Protein AF-A0A526YHX8-F1 (afdb_monomer_lite)

Sequence (240 aa):
RIVTQAPEVAGAALQANQIEAHADFVPFAELFPWRGFAR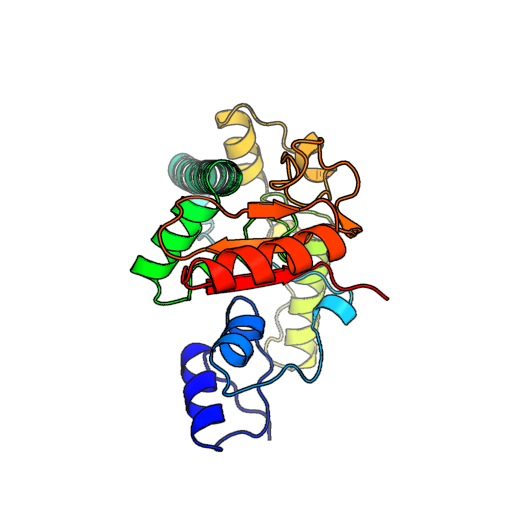KIYDGSQAKTPTFHGALVEANYAEKYPEIVVAYLRALIEADQLIAKEPEKYSELIAKVTGVEAEVEYLFHGPLGLQTRDLTWKPEYRQAVDTAIDTLRLLKKTDQSLDVNSFVDDRFIKAAFKASGLDYDAALKNYAQLPLNAKDAATGEVISDPKRVAEIWVQGEPLVRHYASPENAFKALKAIEGEGKPVRVFYAQDRE

Radius of gyration: 20.77 Å; chains: 1; bounding box: 53×49×54 Å

Secondary structure (DSSP, 8-state):
------HHHHHHHHHTTS-S-----TTHHHHHHHTTS---SS-GGGG-----------HHHHHH-HHHHHHHHHHHHHHHHHHHHSHHHHHHHHHHHH---HHHHHHHHSTT-SS----S--HHHHHHHHHHHHHHHHTTS------HHHH---HHHHHHHHHTT--HHHHHH--PPPP---B-TTT--B---GGG-EEEEETT-SSPEEESSHHHHHHHHHHHHHTT--EEEEEE----

Foldseek 3Di:
DDDDDDLVVVLVCLQVVVDPDDDDDPLSQVQSVVVVRDHDPDDVVVVVADDDDDDDDDPVCCVVCVVVLLVVLLVLVVLLVVCLVQVQVVLVVCCVVPVRHSVSSCLQRNAVHPDDSAPADAPSNLVNVQVVQVVCVVVVVDPDDDDSVVRDDCPSNCSSCVVVVHDRVVSNPDPDGSHDADAQQQPRHTQDDLQAKKWWAWPPDSDIHIHNHVVSVVVVVVVCVVVVTDTPDIDGHDDD

pLDDT: mean 93.16, std 5.5, range [58.09, 98.69]

Structure (mmCIF, N/CA/C/O backbone):
data_AF-A0A526YHX8-F1
#
_entry.id   AF-A0A526YHX8-F1
#
loop_
_atom_site.group_PDB
_atom_site.id
_atom_site.type_symbol
_atom_site.label_atom_id
_atom_site.label_alt_id
_atom_site.label_comp_id
_atom_site.label_asym_id
_atom_site.label_entity_id
_atom_site.label_seq_id
_atom_site.pdbx_PDB_ins_code
_atom_site.Cartn_x
_atom_site.Cartn_y
_atom_site.Cartn_z
_atom_site.occupancy
_atom_site.B_iso_or_equiv
_atom_site.auth_seq_id
_atom_site.auth_comp_id
_atom_site.auth_asym_id
_atom_site.auth_atom_id
_atom_site.pdbx_PDB_model_num
ATOM 1 N N . ARG A 1 1 ? 5.630 -30.227 3.114 1.00 81.00 1 ARG A N 1
ATOM 2 C CA . ARG A 1 1 ? 5.903 -30.125 1.655 1.00 81.00 1 ARG A CA 1
ATOM 3 C C . ARG A 1 1 ? 5.546 -28.710 1.233 1.00 81.00 1 ARG A C 1
ATOM 5 O O . ARG A 1 1 ? 4.489 -28.266 1.639 1.00 81.00 1 ARG A O 1
ATOM 12 N N . ILE A 1 2 ? 6.385 -28.014 0.465 1.00 82.25 2 ILE A N 1
ATOM 13 C CA . ILE A 1 2 ? 6.029 -26.694 -0.085 1.00 82.25 2 ILE A CA 1
ATOM 14 C C . ILE A 1 2 ? 5.349 -26.915 -1.437 1.00 82.25 2 ILE A C 1
ATOM 16 O O . ILE A 1 2 ? 5.845 -27.697 -2.253 1.00 82.25 2 ILE A O 1
ATOM 20 N N . VAL A 1 3 ? 4.208 -26.268 -1.651 1.00 83.25 3 VAL A N 1
ATOM 21 C CA . VAL A 1 3 ? 3.478 -26.272 -2.922 1.00 83.25 3 VAL A CA 1
ATOM 22 C C . VAL A 1 3 ? 3.287 -24.821 -3.336 1.00 83.25 3 VAL A C 1
ATOM 24 O O . VAL A 1 3 ? 2.837 -24.013 -2.533 1.00 83.25 3 VAL A O 1
ATOM 27 N N . THR A 1 4 ? 3.655 -24.488 -4.569 1.00 82.06 4 THR A N 1
ATOM 28 C CA . THR A 1 4 ? 3.445 -23.150 -5.131 1.00 82.06 4 THR A CA 1
ATOM 29 C C . THR A 1 4 ? 2.063 -23.096 -5.765 1.00 82.06 4 THR A C 1
ATOM 31 O O . THR A 1 4 ? 1.746 -23.945 -6.599 1.00 82.06 4 THR A O 1
ATOM 34 N N . GLN A 1 5 ? 1.248 -22.124 -5.367 1.00 80.25 5 GLN A N 1
ATOM 35 C CA . GLN A 1 5 ? -0.088 -21.884 -5.911 1.00 80.25 5 GLN A CA 1
ATOM 36 C C . GLN A 1 5 ? -0.304 -20.378 -6.059 1.00 80.25 5 GLN A C 1
ATOM 38 O O . GLN A 1 5 ? 0.362 -19.595 -5.385 1.00 80.25 5 GLN A O 1
ATOM 43 N N . ALA A 1 6 ? -1.208 -19.983 -6.955 1.00 81.06 6 ALA A N 1
ATOM 44 C CA . ALA A 1 6 ? -1.656 -18.599 -7.018 1.00 81.06 6 ALA A CA 1
ATOM 45 C C . ALA A 1 6 ? -2.486 -18.263 -5.757 1.00 81.06 6 ALA A C 1
ATOM 47 O O . ALA A 1 6 ? -3.193 -19.155 -5.265 1.00 81.06 6 ALA A O 1
ATOM 48 N N . PRO A 1 7 ? -2.427 -17.024 -5.237 1.00 77.06 7 PRO A N 1
ATOM 49 C CA . PRO A 1 7 ? -3.131 -16.643 -4.010 1.00 77.06 7 PRO A CA 1
ATOM 50 C C . PRO A 1 7 ? -4.638 -16.942 -4.025 1.00 77.06 7 PRO A C 1
ATOM 52 O O . PRO A 1 7 ? -5.194 -17.428 -3.038 1.00 77.06 7 PRO A O 1
ATOM 55 N N . GLU A 1 8 ? -5.299 -16.764 -5.172 1.00 76.56 8 GLU A N 1
ATOM 56 C CA . GLU A 1 8 ? -6.739 -17.004 -5.331 1.00 76.56 8 GLU A CA 1
ATOM 57 C C . GLU A 1 8 ? -7.109 -18.482 -5.126 1.00 76.56 8 GLU A C 1
ATOM 59 O O . GLU A 1 8 ? -8.222 -18.800 -4.706 1.00 76.56 8 GLU A O 1
ATOM 64 N N . VAL A 1 9 ? -6.171 -19.397 -5.389 1.00 86.38 9 VAL A N 1
ATOM 65 C CA . VAL A 1 9 ? -6.343 -20.841 -5.171 1.00 86.38 9 VAL A CA 1
ATOM 66 C C . VAL A 1 9 ? -6.053 -21.208 -3.715 1.00 86.38 9 VAL A C 1
ATOM 68 O O . VAL A 1 9 ? -6.727 -22.067 -3.139 1.00 86.38 9 VAL A O 1
ATOM 71 N N . ALA A 1 10 ? -5.082 -20.535 -3.093 1.00 86.19 10 ALA A N 1
ATOM 72 C CA . ALA A 1 10 ? -4.653 -20.827 -1.731 1.00 86.19 10 ALA A CA 1
ATOM 73 C C . ALA A 1 10 ? -5.759 -20.593 -0.691 1.00 86.19 10 ALA A C 1
ATOM 75 O O . ALA A 1 10 ? -5.878 -21.372 0.256 1.00 86.19 10 ALA A O 1
ATOM 76 N N . GLY A 1 11 ? -6.613 -19.581 -0.890 1.00 89.44 11 GLY A N 1
ATOM 77 C CA . GLY A 1 11 ? -7.769 -19.335 -0.021 1.00 89.44 11 GLY A CA 1
ATOM 78 C C . GLY A 1 11 ? -8.727 -20.531 0.042 1.00 89.44 11 GLY A C 1
ATOM 79 O O . GLY A 1 11 ? -9.064 -21.005 1.128 1.00 89.44 11 GLY A O 1
ATOM 80 N N . ALA A 1 12 ? -9.100 -21.085 -1.116 1.00 90.88 12 ALA A N 1
ATOM 81 C CA . ALA A 1 12 ? -9.954 -22.271 -1.186 1.00 90.88 12 ALA A CA 1
ATOM 82 C C . ALA A 1 12 ? -9.269 -23.514 -0.587 1.00 90.88 12 ALA A C 1
ATOM 84 O O . ALA A 1 12 ? -9.912 -24.301 0.110 1.00 90.88 12 ALA A O 1
ATOM 85 N N . ALA A 1 13 ? -7.960 -23.673 -0.808 1.00 92.44 13 ALA A N 1
ATOM 86 C CA . ALA A 1 13 ? -7.182 -24.771 -0.236 1.00 92.44 13 ALA A CA 1
ATOM 87 C C . ALA A 1 13 ? -7.123 -24.711 1.302 1.00 92.44 13 ALA A C 1
ATOM 89 O O . ALA A 1 13 ? -7.231 -25.755 1.949 1.00 92.44 13 ALA A O 1
ATOM 90 N N . LEU A 1 14 ? -7.001 -23.513 1.893 1.00 92.19 14 LEU A N 1
ATOM 91 C CA . LEU A 1 14 ? -7.084 -23.313 3.346 1.00 92.19 14 LEU A CA 1
ATOM 92 C C . LEU A 1 14 ? -8.465 -23.706 3.879 1.00 92.19 14 LEU A C 1
ATOM 94 O O . LEU A 1 14 ? -8.554 -24.503 4.808 1.00 92.19 14 LEU A O 1
ATOM 98 N N . GLN A 1 15 ? -9.546 -23.212 3.266 1.00 92.31 15 GLN A N 1
ATOM 99 C CA . GLN A 1 15 ? -10.917 -23.535 3.694 1.00 92.31 15 GLN A CA 1
ATOM 100 C C . GLN A 1 15 ? -11.232 -25.035 3.597 1.00 92.31 15 GLN A C 1
ATOM 102 O O . GLN A 1 15 ? -11.944 -25.582 4.438 1.00 92.31 15 GLN A O 1
ATOM 107 N N . ALA A 1 16 ? -10.686 -25.708 2.584 1.00 94.25 16 ALA A N 1
ATOM 108 C CA . ALA A 1 16 ? -10.838 -27.143 2.379 1.00 94.25 16 ALA A CA 1
ATOM 109 C C . ALA A 1 16 ? -9.870 -27.999 3.223 1.00 94.25 16 ALA A C 1
ATOM 111 O O . ALA A 1 16 ? -9.867 -29.221 3.073 1.00 94.25 16 ALA A O 1
ATOM 112 N N . ASN A 1 17 ? -9.050 -27.390 4.092 1.00 92.50 17 ASN A N 1
ATOM 113 C CA . ASN A 1 17 ? -8.012 -28.055 4.891 1.00 92.50 17 ASN A CA 1
ATOM 114 C C . ASN A 1 17 ? -7.017 -28.881 4.049 1.00 92.50 17 ASN A C 1
ATOM 116 O O . ASN A 1 17 ? -6.542 -29.932 4.476 1.00 92.50 17 ASN A O 1
ATOM 120 N N . GLN A 1 18 ? -6.714 -28.427 2.831 1.00 93.19 18 GLN A N 1
ATOM 121 C CA . GLN A 1 18 ? -5.736 -29.068 1.943 1.00 93.19 18 GLN A CA 1
ATOM 122 C C . GLN A 1 18 ? -4.299 -28.607 2.212 1.00 93.19 18 GLN A C 1
ATOM 124 O O . GLN A 1 18 ? -3.354 -29.275 1.789 1.00 93.19 18 GLN A O 1
ATOM 129 N N . ILE A 1 19 ? -4.141 -27.465 2.883 1.00 92.81 19 ILE A N 1
ATOM 130 C CA . ILE A 1 19 ? -2.867 -26.917 3.353 1.00 92.81 19 ILE A CA 1
ATOM 131 C C . ILE A 1 19 ? -3.041 -26.389 4.778 1.00 92.81 19 ILE A C 1
ATOM 133 O O . ILE A 1 19 ? -4.112 -25.900 5.132 1.00 92.81 19 ILE A O 1
ATOM 137 N N . GLU A 1 20 ? -1.990 -26.462 5.593 1.00 92.06 20 GLU A N 1
ATOM 138 C CA . GLU A 1 20 ? -2.027 -26.003 6.988 1.00 92.06 20 GLU A CA 1
ATOM 139 C C . GLU A 1 20 ? -1.720 -24.505 7.143 1.00 92.06 20 GLU A C 1
ATOM 141 O O . GLU A 1 20 ? -2.092 -23.893 8.142 1.00 92.06 20 GLU A O 1
ATOM 146 N N . ALA A 1 21 ? -1.008 -23.916 6.179 1.00 92.50 21 ALA A N 1
ATOM 147 C CA . ALA A 1 21 ? -0.637 -22.506 6.164 1.00 92.50 21 ALA A CA 1
ATOM 148 C C . ALA A 1 21 ? -0.363 -22.024 4.733 1.00 92.50 21 ALA A C 1
ATOM 150 O O . ALA A 1 21 ? 0.036 -22.808 3.868 1.00 92.50 21 ALA A O 1
ATOM 151 N N . HIS A 1 22 ? -0.516 -20.720 4.510 1.00 91.56 22 HIS A N 1
ATOM 152 C CA . HIS A 1 22 ? -0.145 -20.042 3.271 1.00 91.56 22 HIS A CA 1
ATOM 153 C C . HIS A 1 22 ? 0.731 -18.826 3.591 1.00 91.56 22 HIS A C 1
ATOM 155 O O . HIS A 1 22 ? 0.453 -18.103 4.546 1.00 91.56 22 HIS A O 1
ATOM 161 N N . ALA A 1 23 ? 1.795 -18.622 2.812 1.00 90.56 23 ALA A N 1
ATOM 162 C CA . ALA A 1 23 ? 2.589 -17.399 2.850 1.00 90.56 23 ALA A CA 1
ATOM 163 C C . ALA A 1 23 ? 2.085 -16.492 1.726 1.00 90.56 23 ALA A C 1
ATOM 165 O O . ALA A 1 23 ? 2.306 -16.797 0.556 1.00 90.56 23 ALA A O 1
ATOM 166 N N . ASP A 1 24 ? 1.385 -15.425 2.096 1.00 86.81 24 ASP A N 1
ATOM 167 C CA . ASP A 1 24 ? 0.672 -14.554 1.164 1.00 86.81 24 ASP A CA 1
ATOM 168 C C . ASP A 1 24 ? 1.100 -13.090 1.303 1.00 86.81 24 ASP A C 1
ATOM 170 O O . ASP A 1 24 ? 1.829 -12.721 2.228 1.00 86.81 24 ASP A O 1
ATOM 174 N N . PHE A 1 25 ? 0.627 -12.256 0.385 1.00 87.06 25 PHE A N 1
ATOM 175 C CA . PHE A 1 25 ? 0.852 -10.816 0.352 1.00 87.06 25 PHE A CA 1
ATOM 176 C C . PHE A 1 25 ? -0.483 -10.057 0.244 1.00 87.06 25 PHE A C 1
ATOM 178 O O . PHE A 1 25 ? -1.559 -10.612 0.474 1.00 87.06 25 PHE A O 1
ATOM 185 N N . VAL A 1 26 ? -0.421 -8.747 -0.013 1.00 88.19 26 VAL A N 1
ATOM 186 C CA . VAL A 1 26 ? -1.611 -7.904 -0.211 1.00 88.19 26 VAL A CA 1
ATOM 187 C C . VAL A 1 26 ? -2.513 -8.462 -1.335 1.00 88.19 26 VAL A C 1
ATOM 189 O O . VAL A 1 26 ? -1.995 -8.931 -2.346 1.00 88.19 26 VAL A O 1
ATOM 192 N N . PRO A 1 27 ? -3.850 -8.407 -1.213 1.00 90.62 27 PRO A N 1
ATOM 193 C CA . PRO A 1 27 ? -4.627 -8.056 -0.021 1.00 90.62 27 PRO A CA 1
ATOM 194 C C . PRO A 1 27 ? -4.904 -9.259 0.896 1.00 90.62 27 PRO A C 1
ATOM 196 O O . PRO A 1 27 ? -5.449 -9.102 1.988 1.00 90.62 27 PRO A O 1
ATOM 199 N N . PHE A 1 28 ? -4.535 -10.468 0.471 1.00 91.31 28 PHE A N 1
ATOM 200 C CA . PHE A 1 28 ? -4.954 -11.737 1.065 1.00 91.31 28 PHE A CA 1
ATOM 201 C C . PHE A 1 28 ? -4.572 -11.908 2.540 1.00 91.31 28 PHE A C 1
ATOM 203 O O . PHE A 1 28 ? -5.342 -12.491 3.309 1.00 91.31 28 PHE A O 1
ATOM 210 N N . ALA A 1 29 ? -3.428 -11.346 2.947 1.00 89.38 29 ALA A N 1
ATOM 211 C CA . ALA A 1 29 ? -2.957 -11.376 4.333 1.00 89.38 29 ALA A CA 1
ATOM 212 C C . ALA A 1 29 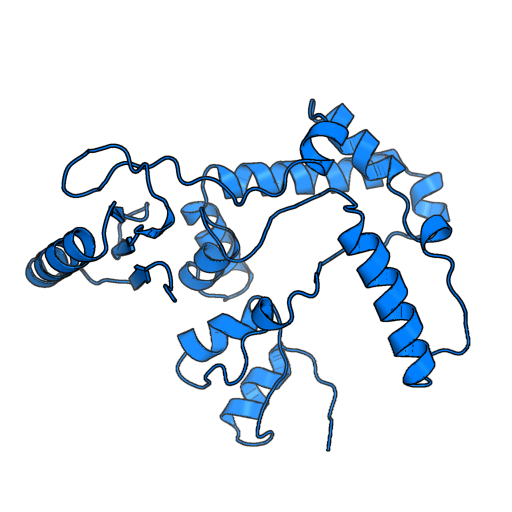? -3.962 -10.778 5.340 1.00 89.38 29 ALA A C 1
ATOM 214 O O . ALA A 1 29 ? -4.074 -11.301 6.448 1.00 89.38 29 ALA A O 1
ATOM 215 N N . GLU A 1 30 ? -4.719 -9.746 4.947 1.00 91.56 30 GLU A N 1
ATOM 216 C CA . GLU A 1 30 ? -5.800 -9.166 5.764 1.00 91.56 30 GLU A CA 1
ATOM 217 C C . GLU A 1 30 ? -7.186 -9.645 5.318 1.00 91.56 30 GLU A C 1
ATOM 219 O O . GLU A 1 30 ? -8.089 -9.786 6.140 1.00 91.56 30 GLU A O 1
ATOM 224 N N . LEU A 1 31 ? -7.350 -9.988 4.036 1.00 94.00 31 LEU A N 1
ATOM 225 C CA . LEU A 1 31 ? -8.612 -10.475 3.480 1.00 94.00 31 LEU A CA 1
ATOM 226 C C . LEU A 1 31 ? -9.076 -11.796 4.105 1.00 94.00 31 LEU A C 1
ATOM 228 O O . LEU A 1 31 ? -10.263 -11.984 4.362 1.00 94.00 31 LEU A O 1
ATOM 232 N N . PHE A 1 32 ? -8.170 -12.754 4.321 1.00 93.81 32 PHE A N 1
ATOM 233 C CA . PHE A 1 32 ? -8.568 -14.058 4.857 1.00 93.81 32 PHE A CA 1
ATOM 234 C C . PHE A 1 32 ? -8.971 -13.991 6.342 1.00 93.81 32 PHE A C 1
ATOM 236 O O . PHE A 1 32 ? -9.998 -14.587 6.688 1.00 93.81 32 PHE A O 1
ATOM 243 N N . PRO A 1 33 ? -8.247 -13.257 7.217 1.00 92.62 33 PRO A N 1
ATOM 244 C CA . PRO A 1 33 ? -8.741 -12.916 8.551 1.00 92.62 33 PRO A CA 1
ATOM 245 C C . PRO A 1 33 ? -10.057 -12.143 8.533 1.00 92.62 33 PRO A C 1
ATOM 247 O O . PRO A 1 33 ? -10.965 -12.500 9.280 1.00 92.62 33 PRO A O 1
ATOM 250 N N . TRP A 1 34 ? -10.194 -11.152 7.646 1.00 94.06 34 TRP A N 1
ATOM 251 C CA . TRP A 1 34 ? -11.435 -10.396 7.464 1.00 94.06 34 TRP A CA 1
ATOM 252 C C . TRP A 1 34 ? -12.632 -11.312 7.172 1.00 94.06 34 TRP A C 1
ATOM 254 O O . TRP A 1 34 ? -13.677 -11.210 7.810 1.00 94.06 34 TRP A O 1
ATOM 264 N N . ARG A 1 35 ? -12.458 -12.280 6.266 1.00 94.12 35 ARG A N 1
ATOM 265 C CA . ARG A 1 35 ? -13.482 -13.281 5.920 1.00 94.12 35 ARG A CA 1
ATOM 266 C C . ARG A 1 35 ? -13.651 -14.389 6.966 1.00 94.12 35 ARG A C 1
ATOM 268 O O . ARG A 1 35 ? -14.469 -15.287 6.776 1.00 94.12 35 ARG A O 1
ATOM 275 N N . GLY A 1 36 ? -12.885 -14.356 8.055 1.00 94.50 36 GLY A N 1
ATOM 276 C CA . GLY A 1 36 ? -13.081 -15.201 9.232 1.00 94.50 36 GLY A CA 1
ATOM 277 C C . GLY A 1 36 ? -12.664 -16.664 9.081 1.00 94.50 36 GLY A C 1
ATOM 278 O O . GLY A 1 36 ? -13.028 -17.477 9.929 1.00 94.50 36 GLY A O 1
ATOM 279 N N . PHE A 1 37 ? -11.918 -17.028 8.033 1.00 93.88 37 PHE A N 1
ATOM 280 C CA . PHE A 1 37 ? -11.505 -18.423 7.809 1.00 93.88 37 PHE A CA 1
ATOM 281 C C . PHE A 1 37 ? -10.006 -18.677 8.000 1.00 93.88 37 PHE A C 1
ATOM 283 O O . PHE A 1 37 ? -9.581 -19.831 8.006 1.00 93.88 37 PHE A O 1
ATOM 290 N N . ALA A 1 38 ? -9.201 -17.628 8.171 1.00 94.38 38 ALA A N 1
ATOM 291 C CA . ALA A 1 38 ? -7.781 -17.748 8.479 1.00 94.38 38 ALA A CA 1
ATOM 292 C C . ALA A 1 38 ? -7.369 -16.753 9.567 1.00 94.38 38 ALA A C 1
ATOM 294 O O . ALA A 1 38 ? -8.123 -15.864 9.950 1.00 94.38 38 ALA A O 1
ATOM 295 N N . ARG A 1 39 ? -6.142 -16.893 10.065 1.00 94.12 39 ARG A N 1
ATOM 296 C CA . ARG A 1 39 ? -5.513 -15.919 10.962 1.00 94.12 39 ARG A CA 1
ATOM 297 C C . ARG A 1 39 ? -4.045 -15.765 10.599 1.00 94.12 39 ARG A C 1
ATOM 299 O O . ARG A 1 39 ? -3.408 -16.742 10.202 1.00 94.12 39 ARG A O 1
ATOM 306 N N . LYS A 1 40 ? -3.489 -14.573 10.813 1.00 91.19 40 LYS A N 1
ATOM 307 C CA . LYS A 1 40 ? -2.043 -14.362 10.709 1.00 91.19 40 LYS A CA 1
ATOM 308 C C . LYS A 1 40 ? -1.330 -15.149 11.817 1.00 91.19 40 LYS A C 1
ATOM 310 O O . LYS A 1 40 ? -1.724 -15.107 12.983 1.00 91.19 40 LYS A O 1
ATOM 315 N N . ILE A 1 41 ? -0.295 -15.898 11.440 1.00 93.00 41 ILE A N 1
ATOM 316 C CA . ILE A 1 41 ? 0.640 -16.553 12.379 1.00 93.00 41 ILE A CA 1
ATOM 317 C C . ILE A 1 41 ? 1.999 -15.851 12.419 1.00 93.00 41 ILE A C 1
ATOM 319 O O . ILE A 1 41 ? 2.761 -16.036 13.362 1.00 93.00 41 ILE A O 1
ATOM 323 N N . TYR A 1 42 ? 2.284 -15.054 11.394 1.00 91.25 42 TYR A N 1
ATOM 324 C CA . TYR A 1 42 ? 3.460 -14.217 11.265 1.00 91.25 42 TYR A CA 1
ATOM 325 C C . TYR A 1 42 ? 3.073 -13.009 10.417 1.00 91.25 42 TYR A C 1
ATOM 327 O O . TYR A 1 42 ? 2.471 -13.182 9.356 1.00 91.25 42 TYR A O 1
ATOM 335 N N . ASP A 1 43 ? 3.375 -11.805 10.896 1.00 88.38 43 ASP A N 1
ATOM 336 C CA . ASP A 1 43 ? 3.162 -10.587 10.121 1.00 88.38 43 ASP A CA 1
ATOM 337 C C . ASP A 1 43 ? 4.434 -10.266 9.332 1.00 88.38 43 ASP A C 1
ATOM 339 O O . ASP A 1 43 ? 5.500 -10.060 9.915 1.00 88.38 43 ASP A O 1
ATOM 343 N N . GLY A 1 44 ? 4.323 -10.231 8.003 1.00 86.31 44 GLY A N 1
ATOM 344 C CA . GLY A 1 44 ? 5.460 -9.995 7.114 1.00 86.31 44 GLY A CA 1
ATOM 345 C C . GLY A 1 44 ? 6.153 -8.649 7.341 1.00 86.31 44 GLY A C 1
ATOM 346 O O . GLY A 1 44 ? 7.354 -8.543 7.093 1.00 86.31 44 GLY A O 1
ATOM 347 N N . SER A 1 45 ? 5.453 -7.645 7.880 1.00 83.06 45 SER A N 1
ATOM 348 C CA . SER A 1 45 ? 6.057 -6.350 8.226 1.00 83.06 45 SER A CA 1
ATOM 349 C C . SER A 1 45 ? 7.170 -6.481 9.275 1.00 83.06 45 SER A C 1
ATOM 351 O O . SER A 1 45 ? 8.150 -5.731 9.244 1.00 83.06 45 SER A O 1
ATOM 353 N N . GLN A 1 46 ? 7.098 -7.499 10.141 1.00 88.00 46 GLN A N 1
ATOM 354 C CA . GLN A 1 46 ? 8.115 -7.785 11.159 1.00 88.00 46 GLN A CA 1
ATOM 355 C C . GLN A 1 46 ? 9.450 -8.237 10.551 1.00 88.00 46 GLN A C 1
ATOM 357 O O . GLN A 1 46 ? 10.489 -8.126 11.203 1.00 88.00 46 GLN A O 1
ATOM 362 N N . ALA A 1 47 ? 9.454 -8.716 9.301 1.00 87.38 47 ALA A N 1
ATOM 363 C CA . ALA A 1 47 ? 10.670 -9.129 8.603 1.00 87.38 47 ALA A CA 1
ATOM 364 C C . ALA A 1 47 ? 11.554 -7.942 8.191 1.00 87.38 47 ALA A C 1
ATOM 366 O O . ALA A 1 47 ? 12.702 -8.152 7.795 1.00 87.38 47 ALA A O 1
ATOM 367 N N . LYS A 1 48 ? 11.027 -6.706 8.243 1.00 85.38 48 LYS A N 1
ATOM 368 C CA . LYS A 1 48 ? 11.729 -5.462 7.868 1.00 85.38 48 LYS A CA 1
ATOM 369 C C . LYS A 1 48 ? 12.404 -5.536 6.494 1.00 85.38 48 LYS A C 1
ATOM 371 O O . LYS A 1 48 ? 13.420 -4.890 6.254 1.00 85.38 48 LYS A O 1
ATOM 376 N N . THR A 1 49 ? 11.842 -6.349 5.604 1.00 84.81 49 THR A N 1
ATOM 377 C CA . THR A 1 49 ? 12.335 -6.539 4.244 1.00 84.81 49 THR A CA 1
ATOM 378 C C . THR A 1 49 ? 11.369 -5.842 3.293 1.00 84.81 49 THR A C 1
ATOM 380 O O . THR A 1 49 ? 10.169 -6.121 3.351 1.00 84.81 49 THR A O 1
ATOM 383 N N . PRO A 1 50 ? 11.850 -4.930 2.434 1.00 84.69 50 PRO A N 1
ATOM 384 C CA . PRO A 1 50 ? 10.996 -4.276 1.456 1.00 84.69 50 PRO A CA 1
ATOM 385 C C . PRO A 1 50 ? 10.409 -5.305 0.486 1.00 84.69 50 PRO A C 1
ATOM 387 O O . PRO A 1 50 ? 11.106 -6.185 -0.019 1.00 84.69 50 PRO A O 1
ATOM 390 N N . THR A 1 51 ? 9.124 -5.155 0.190 1.00 84.31 51 THR A N 1
ATOM 391 C CA . THR A 1 51 ? 8.455 -5.844 -0.916 1.00 84.31 51 THR A CA 1
ATOM 392 C C . THR A 1 51 ? 7.774 -4.792 -1.776 1.00 84.31 51 THR A C 1
ATOM 394 O O . THR A 1 51 ? 7.365 -3.746 -1.272 1.00 84.31 51 THR A O 1
ATOM 397 N N . PHE A 1 52 ? 7.701 -5.027 -3.082 1.00 89.56 52 PHE A N 1
ATOM 398 C CA . PHE A 1 52 ? 7.067 -4.093 -4.004 1.00 89.56 52 PHE A CA 1
ATOM 399 C C . PHE A 1 52 ? 6.453 -4.839 -5.188 1.00 89.56 52 PHE A C 1
ATOM 401 O O . PHE A 1 52 ? 6.853 -5.957 -5.514 1.00 89.56 52 PHE A O 1
ATOM 408 N N . HIS A 1 53 ? 5.495 -4.187 -5.844 1.00 89.06 53 HIS A N 1
ATOM 409 C CA . HIS A 1 53 ? 4.955 -4.614 -7.129 1.00 89.06 53 HIS A CA 1
ATOM 410 C C . HIS A 1 53 ? 5.485 -3.667 -8.204 1.00 89.06 53 HIS A C 1
ATOM 412 O O . HIS A 1 53 ? 5.356 -2.451 -8.081 1.00 89.06 53 HIS A O 1
ATOM 418 N N . GLY A 1 54 ? 6.121 -4.224 -9.234 1.00 87.94 54 GLY A N 1
ATOM 419 C CA . GLY A 1 54 ? 6.693 -3.467 -10.346 1.00 87.94 54 GLY A CA 1
ATOM 420 C C . GLY A 1 54 ? 6.006 -3.780 -11.671 1.00 87.94 54 GLY A C 1
ATOM 421 O O . GLY A 1 54 ? 5.303 -4.780 -11.804 1.00 87.94 54 GLY A O 1
ATOM 422 N N . ALA A 1 55 ? 6.250 -2.935 -12.671 1.00 90.94 55 ALA A N 1
ATOM 423 C CA . ALA A 1 55 ? 5.879 -3.203 -14.054 1.00 90.94 55 ALA A CA 1
ATOM 424 C C . ALA A 1 55 ? 7.112 -3.645 -14.848 1.00 90.94 55 ALA A C 1
ATOM 426 O O . ALA A 1 55 ? 8.201 -3.102 -14.665 1.00 90.94 55 ALA A O 1
ATOM 427 N N . LEU A 1 56 ? 6.923 -4.604 -15.753 1.00 94.56 56 LEU A N 1
ATOM 428 C CA . LEU A 1 56 ? 7.922 -4.989 -16.743 1.00 94.56 56 LEU A CA 1
ATOM 429 C C . LEU A 1 56 ? 7.418 -4.599 -18.127 1.00 94.56 56 LEU A C 1
ATOM 431 O O . LEU A 1 56 ? 6.245 -4.785 -18.450 1.00 94.56 56 LEU A O 1
ATOM 435 N N . VAL A 1 57 ? 8.320 -4.074 -18.946 1.00 95.81 57 VAL A N 1
ATOM 436 C CA . VAL A 1 57 ? 8.071 -3.752 -20.349 1.00 95.81 57 VAL A CA 1
ATOM 437 C C . VAL A 1 57 ? 9.214 -4.314 -21.181 1.00 95.81 57 VAL A C 1
ATOM 439 O O . VAL A 1 57 ? 10.358 -4.362 -20.734 1.00 95.81 57 VAL A O 1
ATOM 442 N N . GLU A 1 58 ? 8.901 -4.782 -22.384 1.00 96.75 58 GLU A N 1
ATOM 443 C CA . GLU A 1 58 ? 9.921 -5.256 -23.313 1.00 96.75 58 GLU A CA 1
ATOM 444 C C . GLU A 1 58 ? 10.795 -4.076 -23.771 1.00 96.75 58 GLU A C 1
ATOM 446 O O . GLU A 1 58 ? 10.286 -3.000 -24.094 1.00 96.75 58 GLU A O 1
ATOM 451 N N . ALA A 1 59 ? 12.116 -4.266 -23.764 1.00 95.12 59 ALA A N 1
ATOM 452 C CA . ALA A 1 59 ? 13.072 -3.181 -23.963 1.00 95.12 59 ALA A CA 1
ATOM 453 C C . ALA A 1 59 ? 12.945 -2.529 -25.349 1.00 95.12 59 ALA A C 1
ATOM 455 O O . ALA A 1 59 ? 12.902 -1.303 -25.445 1.00 95.12 59 ALA A O 1
ATOM 456 N N . ASN A 1 60 ? 12.820 -3.317 -26.424 1.00 97.75 60 ASN A N 1
ATOM 457 C CA . ASN A 1 60 ? 12.687 -2.763 -27.775 1.00 97.75 60 ASN A CA 1
ATOM 458 C C . ASN A 1 60 ? 11.381 -1.973 -27.941 1.00 97.75 60 ASN A C 1
ATOM 460 O O . ASN A 1 60 ? 11.358 -0.961 -28.640 1.00 97.75 60 ASN A O 1
ATOM 464 N N . TYR A 1 61 ? 10.298 -2.400 -27.291 1.00 98.19 61 TYR A N 1
ATOM 465 C CA . TYR A 1 61 ? 9.032 -1.681 -27.253 1.00 98.19 61 TYR A CA 1
ATOM 466 C C . TYR A 1 61 ? 9.168 -0.356 -26.505 1.00 98.19 61 TYR A C 1
ATOM 468 O O . TYR A 1 61 ? 8.713 0.667 -27.010 1.00 98.19 61 TYR A O 1
ATOM 476 N N . ALA A 1 62 ? 9.808 -0.361 -25.334 1.00 97.69 62 ALA A N 1
ATOM 477 C CA . ALA A 1 62 ? 10.003 0.843 -24.533 1.00 97.69 62 ALA A CA 1
ATOM 478 C C . ALA A 1 62 ? 10.880 1.886 -25.244 1.00 97.69 62 ALA A C 1
ATOM 480 O O . ALA A 1 62 ? 10.587 3.077 -25.178 1.00 97.69 62 ALA A O 1
ATOM 481 N N . GLU A 1 63 ? 11.906 1.445 -25.976 1.00 97.31 63 GLU A N 1
ATOM 482 C CA . GLU A 1 63 ? 12.745 2.318 -26.806 1.00 97.31 63 GLU A CA 1
ATOM 483 C C . GLU A 1 63 ? 12.012 2.831 -28.052 1.00 97.31 63 GLU A C 1
ATOM 485 O O . GLU A 1 63 ? 12.186 3.981 -28.456 1.00 97.31 63 GLU A O 1
ATOM 490 N N . LYS A 1 64 ? 11.176 1.994 -28.678 1.00 98.50 64 LYS A N 1
ATOM 491 C CA . LYS A 1 64 ? 10.435 2.370 -29.888 1.00 98.50 64 LYS A CA 1
ATOM 492 C C . LYS A 1 64 ? 9.238 3.278 -29.600 1.00 98.50 64 LYS A C 1
ATOM 494 O O . LYS A 1 64 ? 8.933 4.129 -30.432 1.00 98.50 64 LYS A O 1
ATOM 499 N N . TYR A 1 65 ? 8.570 3.080 -28.466 1.00 98.50 65 TYR A N 1
ATOM 500 C CA . TYR A 1 65 ? 7.356 3.797 -28.063 1.00 98.50 65 TYR A CA 1
ATOM 501 C C . TYR A 1 65 ? 7.457 4.339 -26.625 1.00 98.50 65 TYR A C 1
ATOM 503 O O . TYR A 1 65 ? 6.632 3.999 -25.761 1.00 98.50 65 TYR A O 1
ATOM 511 N N . PRO A 1 66 ? 8.465 5.181 -26.330 1.00 98.25 66 PRO A N 1
ATOM 512 C CA . PRO A 1 66 ? 8.676 5.721 -24.991 1.00 98.25 66 PRO A CA 1
ATOM 513 C C . PRO A 1 66 ? 7.471 6.530 -24.497 1.00 98.25 66 PRO A C 1
ATOM 515 O O . PRO A 1 66 ? 7.169 6.537 -23.304 1.00 98.25 66 PRO A O 1
ATOM 518 N N . GLU A 1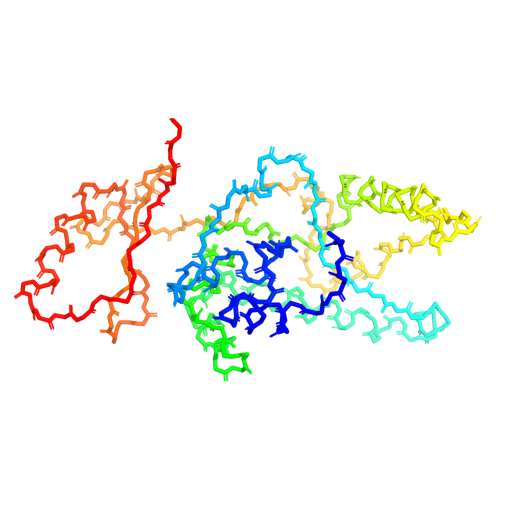 67 ? 6.735 7.178 -25.400 1.00 98.44 67 GLU A N 1
ATOM 519 C CA . GLU A 1 67 ? 5.535 7.948 -25.093 1.00 98.44 67 GLU A CA 1
ATOM 520 C C . GLU A 1 67 ? 4.408 7.089 -24.515 1.00 98.44 67 GLU A C 1
ATOM 522 O O . GLU A 1 67 ? 3.685 7.559 -23.637 1.00 98.44 67 GLU A O 1
ATOM 527 N N . ILE A 1 68 ? 4.280 5.828 -24.947 1.00 98.50 68 ILE A N 1
ATOM 528 C CA . ILE A 1 68 ? 3.253 4.912 -24.434 1.00 98.50 68 ILE A CA 1
ATOM 529 C C . ILE A 1 68 ? 3.623 4.453 -23.024 1.00 98.50 68 ILE A C 1
ATOM 531 O O . ILE A 1 68 ? 2.773 4.461 -22.133 1.00 98.50 68 ILE A O 1
ATOM 535 N N . VAL A 1 69 ? 4.895 4.111 -22.794 1.00 98.31 69 VAL A N 1
ATOM 536 C CA . VAL A 1 69 ? 5.387 3.728 -21.461 1.00 98.31 69 VAL A CA 1
ATOM 537 C C . VAL A 1 69 ? 5.222 4.888 -20.480 1.00 98.31 69 VAL A C 1
ATOM 539 O O . VAL A 1 69 ? 4.685 4.711 -19.388 1.00 98.31 69 VAL A O 1
ATOM 542 N N . VAL A 1 70 ? 5.607 6.102 -20.884 1.00 98.56 70 VAL A N 1
ATOM 543 C CA . VAL A 1 70 ? 5.424 7.306 -20.065 1.00 98.56 70 VAL A CA 1
ATOM 544 C C . VAL A 1 70 ? 3.942 7.582 -19.813 1.00 98.56 70 VAL A C 1
ATOM 546 O O . VAL A 1 70 ? 3.580 7.903 -18.684 1.00 98.56 70 VAL A O 1
ATOM 549 N N . ALA A 1 71 ? 3.065 7.440 -20.811 1.00 98.69 71 ALA A N 1
ATOM 550 C CA . ALA A 1 71 ? 1.626 7.631 -20.625 1.00 98.69 71 ALA A CA 1
ATOM 551 C C . ALA A 1 71 ? 1.027 6.630 -19.624 1.00 98.69 71 ALA A C 1
ATOM 553 O O . ALA A 1 71 ? 0.260 7.036 -18.754 1.00 98.69 71 ALA A O 1
ATOM 554 N N . TYR A 1 72 ? 1.423 5.355 -19.691 1.00 98.12 72 TYR A N 1
ATOM 555 C CA . TYR A 1 72 ? 1.019 4.337 -18.717 1.00 98.12 72 TYR A CA 1
ATOM 556 C C . TYR A 1 72 ? 1.457 4.706 -17.292 1.00 98.12 72 TYR A C 1
ATOM 558 O O . TYR A 1 72 ? 0.648 4.697 -16.368 1.00 98.12 72 TYR A O 1
ATOM 566 N N . LEU A 1 73 ? 2.717 5.110 -17.111 1.00 98.06 73 LEU A N 1
ATOM 567 C CA . LEU A 1 73 ? 3.234 5.513 -15.799 1.00 98.06 73 LEU A CA 1
ATOM 568 C C . LEU A 1 73 ? 2.563 6.790 -15.270 1.00 98.06 73 LEU A C 1
ATOM 570 O O . LEU A 1 73 ? 2.326 6.905 -14.072 1.00 98.06 73 LEU A O 1
ATOM 574 N N . ARG A 1 74 ? 2.197 7.733 -16.146 1.00 98.44 74 ARG A N 1
ATOM 575 C CA . ARG A 1 74 ? 1.396 8.908 -15.763 1.00 98.44 74 ARG A CA 1
ATOM 576 C C . ARG A 1 74 ? -0.001 8.519 -15.291 1.00 98.44 74 ARG A C 1
ATOM 578 O O . ARG A 1 74 ? -0.472 9.091 -14.317 1.00 98.44 74 ARG A O 1
ATOM 585 N N . ALA A 1 75 ? -0.634 7.537 -15.931 1.00 98.31 75 ALA A N 1
ATOM 586 C CA . ALA A 1 75 ? -1.918 7.017 -15.471 1.00 98.31 75 ALA A CA 1
ATOM 587 C C . ALA A 1 75 ? -1.804 6.362 -14.082 1.00 98.31 75 ALA A C 1
ATOM 589 O O . ALA A 1 75 ? -2.705 6.521 -13.264 1.00 98.31 75 ALA A O 1
ATOM 590 N N . LEU A 1 76 ? -0.685 5.690 -13.777 1.00 96.50 76 LEU A N 1
ATOM 591 C CA . LEU A 1 76 ? -0.420 5.177 -12.425 1.00 96.50 76 LEU A CA 1
ATOM 592 C C . LEU A 1 76 ? -0.247 6.303 -11.395 1.00 96.50 76 LEU A C 1
ATOM 594 O O . LEU A 1 76 ? -0.808 6.209 -10.307 1.00 96.50 76 LEU A O 1
ATOM 598 N N . ILE A 1 77 ? 0.481 7.372 -11.740 1.00 97.56 77 ILE A N 1
ATOM 599 C CA . ILE A 1 77 ? 0.613 8.572 -10.892 1.00 97.56 77 ILE A CA 1
ATOM 600 C C . ILE A 1 77 ? -0.762 9.194 -10.621 1.00 97.56 77 ILE A C 1
ATOM 602 O O . ILE A 1 77 ? -1.074 9.538 -9.485 1.00 97.56 77 ILE A O 1
ATOM 606 N N . GLU A 1 78 ? -1.598 9.333 -11.649 1.00 97.88 78 GLU A N 1
ATOM 607 C CA . GLU A 1 78 ? -2.947 9.880 -11.496 1.00 97.88 78 GLU A CA 1
ATOM 608 C C . GLU A 1 78 ? -3.820 8.979 -10.614 1.00 97.88 78 GLU A C 1
ATOM 610 O O . GLU A 1 78 ? -4.457 9.467 -9.684 1.00 97.88 78 GLU A O 1
ATOM 615 N N . ALA A 1 79 ? -3.811 7.663 -10.847 1.00 96.00 79 ALA A N 1
ATOM 616 C CA . ALA A 1 79 ? -4.549 6.703 -10.027 1.00 96.00 79 ALA A CA 1
ATOM 617 C C . ALA A 1 79 ? -4.127 6.761 -8.550 1.00 96.00 79 ALA A C 1
ATOM 619 O O . ALA A 1 79 ? -4.974 6.690 -7.659 1.00 96.00 79 ALA A O 1
ATOM 620 N N . ASP A 1 80 ? -2.832 6.937 -8.290 1.00 94.62 80 ASP A N 1
ATOM 621 C CA . ASP A 1 80 ? -2.295 7.127 -6.948 1.00 94.62 80 ASP A CA 1
ATOM 622 C C . ASP A 1 80 ? -2.834 8.389 -6.262 1.00 94.62 80 ASP A C 1
ATOM 624 O O . ASP A 1 80 ? -3.375 8.322 -5.156 1.00 94.62 80 ASP A O 1
ATOM 628 N N . GLN A 1 81 ? -2.783 9.528 -6.955 1.00 95.31 81 GLN A N 1
ATOM 629 C CA . GLN A 1 81 ? -3.313 10.801 -6.459 1.00 95.31 81 GLN A CA 1
ATOM 630 C C . GLN A 1 81 ? -4.826 10.756 -6.220 1.00 95.31 81 GLN A C 1
ATOM 632 O O . GLN A 1 81 ? -5.334 11.373 -5.282 1.00 95.31 81 GLN A O 1
ATOM 637 N N . LEU A 1 82 ? -5.553 10.037 -7.072 1.00 96.25 82 LEU A N 1
ATOM 638 C CA . LEU A 1 82 ? -6.993 9.852 -6.964 1.00 96.25 82 LEU A CA 1
ATOM 639 C C . LEU A 1 82 ? -7.367 9.048 -5.714 1.00 96.25 82 LEU A C 1
ATOM 641 O O . LEU A 1 82 ? -8.225 9.491 -4.949 1.00 96.25 82 LEU A O 1
ATOM 645 N N . ILE A 1 83 ? -6.685 7.926 -5.466 1.00 94.50 83 ILE A N 1
ATOM 646 C CA . ILE A 1 83 ? -6.856 7.131 -4.241 1.00 94.50 83 ILE A CA 1
ATOM 647 C C . ILE A 1 83 ? -6.507 7.964 -3.007 1.00 94.50 83 ILE A C 1
ATOM 649 O O . ILE A 1 83 ? -7.278 7.990 -2.055 1.00 94.50 83 ILE A O 1
ATOM 653 N N . ALA A 1 84 ? -5.399 8.707 -3.041 1.00 93.81 84 ALA A N 1
ATOM 654 C CA . ALA A 1 84 ? -4.992 9.574 -1.939 1.00 93.81 84 ALA A CA 1
ATOM 655 C C . ALA A 1 84 ? -6.041 10.645 -1.586 1.00 93.81 84 ALA A C 1
ATOM 657 O O . ALA A 1 84 ? -6.174 11.035 -0.426 1.00 93.81 84 ALA A O 1
ATOM 658 N N . LYS A 1 85 ? -6.770 11.144 -2.590 1.00 95.44 85 LYS A N 1
ATOM 659 C CA . LYS A 1 85 ? -7.762 12.213 -2.436 1.00 95.44 85 LYS A CA 1
ATOM 660 C C . LYS A 1 85 ? -9.142 11.705 -2.017 1.00 95.44 85 LYS A C 1
ATOM 662 O O . LYS A 1 85 ? -9.839 12.403 -1.286 1.00 95.44 85 LYS A O 1
ATOM 667 N N . GLU A 1 86 ? -9.561 10.551 -2.529 1.00 96.75 86 GLU A N 1
ATOM 668 C CA . GLU A 1 86 ? -10.902 9.985 -2.322 1.00 96.75 86 GLU A CA 1
ATOM 669 C C . GLU A 1 86 ? -10.802 8.485 -1.951 1.00 96.75 86 GLU A C 1
ATOM 671 O O . GLU A 1 86 ? -11.290 7.632 -2.705 1.00 96.75 86 GLU A O 1
ATOM 676 N N . PRO A 1 87 ? -10.145 8.135 -0.827 1.00 96.25 87 PRO A N 1
ATOM 677 C CA . PRO A 1 87 ? -9.755 6.758 -0.527 1.00 96.25 87 PRO A CA 1
ATOM 678 C C . PRO A 1 87 ? -10.950 5.811 -0.390 1.00 96.25 87 PRO A C 1
ATOM 680 O O . PRO A 1 87 ? -10.895 4.699 -0.913 1.00 96.25 87 PRO A O 1
ATOM 683 N N . GLU A 1 88 ? -12.059 6.234 0.217 1.00 97.25 88 GLU A N 1
ATOM 684 C CA . GLU A 1 88 ? -13.272 5.417 0.344 1.00 97.25 88 GLU A CA 1
ATOM 685 C C . GLU A 1 88 ? -13.878 5.100 -1.020 1.00 97.25 88 GLU A C 1
ATOM 687 O O . GLU A 1 88 ? -14.129 3.941 -1.343 1.00 97.25 88 GLU A O 1
ATOM 692 N N . LYS A 1 89 ? -14.042 6.124 -1.864 1.00 97.81 89 LYS A N 1
ATOM 693 C CA . LYS A 1 89 ? -14.619 5.980 -3.205 1.00 97.81 89 LYS A CA 1
ATOM 694 C C . LYS A 1 89 ? -13.815 5.010 -4.060 1.00 97.81 89 LYS A C 1
ATOM 696 O O . LYS A 1 89 ? -14.399 4.173 -4.749 1.00 97.81 89 LYS A O 1
ATOM 701 N N . TYR A 1 90 ? -12.489 5.140 -4.065 1.00 97.31 90 TYR A N 1
ATOM 702 C CA . TYR A 1 90 ? -11.656 4.250 -4.866 1.00 97.31 90 TYR A CA 1
ATOM 703 C C . TYR A 1 90 ? -11.538 2.855 -4.253 1.00 97.31 90 TYR A C 1
ATOM 705 O O . TYR A 1 90 ? -11.484 1.895 -5.013 1.00 97.31 90 TYR A O 1
ATOM 713 N N . SER A 1 91 ? -11.612 2.713 -2.928 1.00 97.38 91 SER A N 1
ATOM 714 C CA . SER A 1 91 ? -11.701 1.397 -2.283 1.00 97.38 91 SER A CA 1
ATOM 715 C C . SER A 1 91 ? -13.002 0.677 -2.649 1.00 97.38 91 SER A C 1
ATOM 717 O O . SER A 1 91 ? -12.981 -0.500 -2.998 1.00 97.38 91 SER A O 1
ATOM 719 N N . GLU A 1 92 ? -14.135 1.385 -2.682 1.00 97.75 92 GLU A N 1
ATOM 720 C CA . GLU A 1 92 ? -15.411 0.828 -3.151 1.00 97.75 92 GLU A CA 1
ATOM 721 C C . GLU A 1 92 ? -15.395 0.493 -4.649 1.00 97.75 92 GLU A C 1
ATOM 723 O O . GLU A 1 92 ? -15.970 -0.514 -5.074 1.00 97.75 92 GLU A O 1
ATOM 728 N N . LEU A 1 93 ? -14.712 1.302 -5.468 1.00 97.75 93 LEU A N 1
ATOM 729 C CA . LEU A 1 93 ? -14.524 0.999 -6.885 1.00 97.75 93 LEU A CA 1
ATOM 730 C C . LEU A 1 93 ? -13.682 -0.264 -7.084 1.00 97.75 93 LEU A C 1
ATOM 732 O O . LEU A 1 93 ? -14.073 -1.120 -7.878 1.00 97.75 93 LEU A O 1
ATOM 736 N N . ILE A 1 94 ? -12.554 -0.386 -6.377 1.00 96.81 94 ILE A N 1
ATOM 737 C CA . ILE A 1 94 ? -11.707 -1.582 -6.425 1.00 96.81 94 ILE A CA 1
ATOM 738 C C . ILE A 1 94 ? -12.538 -2.787 -5.998 1.00 96.81 94 ILE A C 1
ATOM 740 O O . ILE A 1 94 ? -12.630 -3.746 -6.760 1.00 96.81 94 ILE A O 1
ATOM 744 N N . ALA A 1 95 ? -13.259 -2.685 -4.881 1.00 96.69 95 ALA A N 1
ATOM 745 C CA . ALA A 1 95 ? -14.108 -3.756 -4.381 1.00 96.69 95 ALA A CA 1
ATOM 746 C C . ALA A 1 95 ? -15.143 -4.242 -5.393 1.00 96.69 95 ALA A C 1
ATOM 748 O O . ALA A 1 95 ? -15.330 -5.444 -5.590 1.00 96.69 95 ALA A O 1
ATOM 749 N N . LYS A 1 96 ? -15.787 -3.312 -6.101 1.00 97.62 96 LYS A N 1
ATOM 750 C CA . LYS A 1 96 ? -16.743 -3.639 -7.162 1.00 97.62 96 LYS A CA 1
ATOM 751 C C . LYS A 1 96 ? -16.104 -4.417 -8.319 1.00 97.62 96 LYS A C 1
ATOM 753 O O . LYS A 1 96 ? -16.787 -5.223 -8.948 1.00 97.62 96 LYS A O 1
ATOM 758 N N . VAL A 1 97 ? -14.843 -4.137 -8.645 1.00 97.12 97 VAL A N 1
ATOM 759 C CA . VAL A 1 97 ? -14.134 -4.739 -9.785 1.00 97.12 97 VAL A CA 1
ATOM 760 C C . VAL A 1 97 ? -13.477 -6.066 -9.408 1.00 97.12 97 VAL A C 1
ATOM 762 O O . VAL A 1 97 ? -13.512 -7.003 -10.202 1.00 97.12 97 VAL A O 1
ATOM 765 N N . THR A 1 98 ? -12.881 -6.152 -8.221 1.00 94.00 98 THR A N 1
ATOM 766 C CA . THR A 1 98 ? -12.043 -7.283 -7.797 1.00 94.00 98 THR A CA 1
ATOM 767 C C . THR A 1 98 ? -12.779 -8.269 -6.893 1.00 94.00 98 THR A C 1
ATOM 769 O O . THR A 1 98 ? -12.383 -9.429 -6.803 1.00 94.00 98 THR A O 1
ATOM 772 N N . GLY A 1 99 ? -13.847 -7.830 -6.221 1.00 93.62 99 GLY A N 1
ATOM 773 C CA . GLY A 1 99 ? -14.518 -8.599 -5.174 1.00 93.62 99 GLY A CA 1
ATOM 774 C C . GLY A 1 99 ? -13.752 -8.642 -3.846 1.00 93.62 99 GLY A C 1
ATOM 775 O O . GLY A 1 99 ? -14.095 -9.460 -2.993 1.00 93.62 99 GLY A O 1
ATOM 776 N N . VAL A 1 100 ? -12.718 -7.813 -3.673 1.00 94.88 100 VAL A N 1
ATOM 777 C CA . VAL A 1 100 ? -12.045 -7.585 -2.384 1.00 94.88 100 VAL A CA 1
ATOM 778 C C . VAL A 1 100 ? -12.835 -6.545 -1.600 1.00 94.88 100 VAL A C 1
ATOM 780 O O . VAL A 1 100 ? -13.243 -5.536 -2.150 1.00 94.88 100 VAL A O 1
ATOM 783 N N . GLU A 1 101 ? -13.099 -6.772 -0.324 1.00 97.06 101 GLU A N 1
ATOM 784 C CA . GLU A 1 101 ? -13.904 -5.868 0.492 1.00 97.06 101 GLU A CA 1
ATOM 785 C C . GLU A 1 101 ? -13.252 -4.476 0.599 1.00 97.06 101 GLU A C 1
ATOM 787 O O . GLU A 1 101 ? -12.046 -4.354 0.814 1.00 97.06 101 GLU A O 1
ATOM 792 N N . ALA A 1 102 ? -14.051 -3.415 0.439 1.00 97.69 102 ALA A N 1
ATOM 793 C CA . ALA A 1 102 ? -13.559 -2.035 0.361 1.00 97.69 102 ALA A CA 1
ATOM 794 C C . ALA A 1 102 ? -12.818 -1.607 1.636 1.00 97.69 102 ALA A C 1
ATOM 796 O O . ALA A 1 102 ? -11.890 -0.813 1.592 1.00 97.69 102 ALA A O 1
ATOM 797 N N . GLU A 1 103 ? -13.216 -2.159 2.772 1.00 97.00 103 GLU A N 1
ATOM 798 C CA . GLU A 1 103 ? -12.583 -1.988 4.070 1.00 97.00 103 GLU A CA 1
ATOM 799 C C . GLU A 1 103 ? -11.142 -2.523 4.037 1.00 97.00 103 GLU A C 1
ATOM 801 O O . GLU A 1 103 ? -10.205 -1.840 4.445 1.00 97.00 103 GLU A O 1
ATOM 806 N N . VAL A 1 104 ? -10.935 -3.711 3.459 1.00 96.62 104 VAL A N 1
ATOM 807 C CA . VAL A 1 104 ? -9.600 -4.306 3.300 1.00 96.62 104 VAL A CA 1
ATOM 808 C C . VAL A 1 104 ? -8.751 -3.478 2.335 1.00 96.62 104 VAL A C 1
ATOM 810 O O . VAL A 1 104 ? -7.595 -3.195 2.636 1.00 96.62 104 VAL A O 1
ATOM 813 N N . GLU A 1 105 ? -9.317 -3.037 1.212 1.00 96.38 105 GLU A N 1
ATOM 814 C CA . GLU A 1 105 ? -8.620 -2.153 0.266 1.00 96.38 105 GLU A CA 1
ATOM 815 C C . GLU A 1 105 ? -8.202 -0.829 0.922 1.00 96.38 105 GLU A C 1
ATOM 817 O O . GLU A 1 105 ? -7.051 -0.399 0.807 1.00 96.38 105 GLU A O 1
ATOM 822 N N . TYR A 1 106 ? -9.106 -0.212 1.684 1.00 96.31 106 TYR A N 1
ATOM 823 C CA . TYR A 1 106 ? -8.828 1.013 2.422 1.00 96.31 106 TYR A CA 1
ATOM 824 C C . TYR A 1 106 ? -7.737 0.808 3.479 1.00 96.31 106 TYR A C 1
ATOM 826 O O . TYR A 1 106 ? -6.866 1.662 3.622 1.00 96.31 106 TYR A O 1
ATOM 834 N N . LEU A 1 107 ? -7.717 -0.327 4.183 1.00 93.94 107 LEU A N 1
ATOM 835 C CA . LEU A 1 107 ? -6.672 -0.638 5.164 1.00 93.94 107 LEU A CA 1
ATOM 836 C C . LEU A 1 107 ? -5.263 -0.630 4.540 1.00 93.94 107 LEU A C 1
ATOM 838 O O . LEU A 1 107 ? -4.294 -0.227 5.185 1.00 93.94 107 LEU A O 1
ATOM 842 N N . PHE A 1 108 ? -5.130 -1.052 3.281 1.00 92.25 108 PHE A N 1
ATOM 843 C CA . PHE A 1 108 ? -3.850 -1.014 2.574 1.00 92.25 108 PHE A CA 1
ATOM 844 C C . PHE A 1 108 ? -3.554 0.344 1.938 1.00 92.25 108 PHE A C 1
ATOM 846 O O . PHE A 1 108 ? -2.406 0.788 1.987 1.00 92.25 108 PHE A O 1
ATOM 853 N N . HIS A 1 109 ? -4.550 0.979 1.320 1.00 92.94 109 HIS A N 1
ATOM 854 C CA . HIS A 1 109 ? -4.346 2.107 0.408 1.00 92.94 109 HIS A CA 1
ATOM 855 C C . HIS A 1 109 ? -4.799 3.471 0.938 1.00 92.94 109 HIS A C 1
ATOM 857 O O . HIS A 1 109 ? -4.415 4.493 0.365 1.00 92.94 109 HIS A O 1
ATOM 863 N N . GLY A 1 110 ? -5.615 3.493 1.989 1.00 93.94 110 GLY A N 1
ATOM 864 C CA . GLY A 1 110 ? -6.122 4.698 2.630 1.00 93.94 110 GLY A CA 1
ATOM 865 C C . GLY A 1 110 ? -5.074 5.423 3.484 1.00 93.94 110 GLY A C 1
ATOM 866 O O . GLY A 1 110 ? -3.914 5.004 3.574 1.00 93.94 110 GLY A O 1
ATOM 867 N N . PRO A 1 111 ? -5.453 6.555 4.103 1.00 93.56 111 PRO A N 1
ATOM 868 C CA . PRO A 1 111 ? -4.578 7.302 4.998 1.00 93.56 111 PRO A CA 1
ATOM 869 C C . PRO A 1 111 ? -4.067 6.420 6.137 1.00 93.56 111 PRO A C 1
ATOM 871 O O . PRO A 1 111 ? -4.823 5.639 6.704 1.00 93.56 111 PRO A O 1
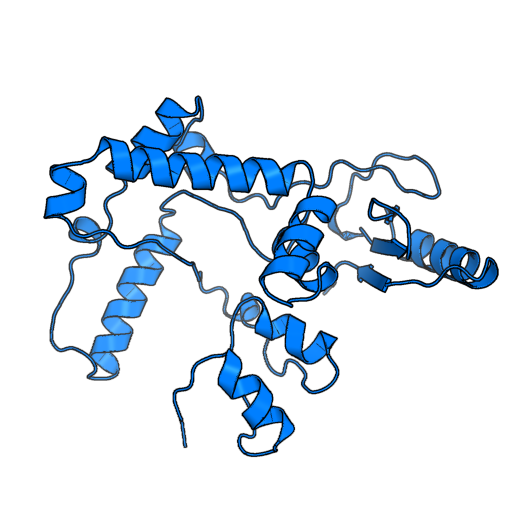ATOM 874 N N . LEU A 1 112 ? -2.782 6.550 6.479 1.00 90.94 112 LEU A N 1
ATOM 875 C CA . LEU A 1 112 ? -2.104 5.691 7.466 1.00 90.94 112 LEU A CA 1
ATOM 876 C C . LEU A 1 112 ? -2.117 4.188 7.114 1.00 90.94 112 LEU A C 1
ATOM 878 O O . LEU A 1 112 ? -1.810 3.360 7.972 1.00 90.94 112 LEU A O 1
ATOM 882 N N . GLY A 1 113 ? -2.455 3.842 5.869 1.00 89.25 113 GLY A N 1
ATOM 883 C CA . GLY A 1 113 ? -2.569 2.468 5.406 1.00 89.25 113 GLY A CA 1
ATOM 884 C C . GLY A 1 113 ? -1.255 1.690 5.455 1.00 89.25 113 GLY A C 1
ATOM 885 O O . GLY A 1 113 ? -0.152 2.246 5.549 1.00 89.25 113 GLY A O 1
ATOM 886 N N . LEU A 1 114 ? -1.386 0.366 5.378 1.00 87.19 114 LEU A N 1
ATOM 887 C CA . LEU A 1 114 ? -0.263 -0.567 5.491 1.00 87.19 114 LEU A CA 1
ATOM 888 C C . LEU A 1 114 ? 0.726 -0.457 4.320 1.00 87.19 114 LEU A C 1
ATOM 890 O O . LEU A 1 114 ? 1.911 -0.737 4.499 1.00 87.19 114 LEU A O 1
ATOM 894 N N . GLN A 1 115 ? 0.268 -0.065 3.125 1.00 87.38 115 GLN A N 1
ATOM 895 C CA . GLN A 1 115 ? 1.157 0.118 1.981 1.00 87.38 115 GLN A CA 1
ATOM 896 C C . GLN A 1 115 ? 1.625 1.557 1.835 1.00 87.38 115 GLN A C 1
ATOM 898 O O . GLN A 1 115 ? 0.840 2.494 1.709 1.00 87.38 115 GLN A O 1
ATOM 903 N N . THR A 1 116 ? 2.938 1.715 1.702 1.00 83.88 116 THR A N 1
ATOM 904 C CA . THR A 1 116 ? 3.515 2.921 1.116 1.00 83.88 116 THR A CA 1
ATOM 905 C C . THR A 1 116 ? 3.259 2.904 -0.388 1.00 83.88 116 THR A C 1
ATOM 907 O O . THR A 1 116 ? 3.762 2.029 -1.098 1.00 83.88 116 THR A O 1
ATOM 910 N N . ARG A 1 117 ? 2.473 3.860 -0.883 1.00 85.81 117 ARG A N 1
ATOM 911 C CA . ARG A 1 117 ? 2.204 4.014 -2.313 1.00 85.81 117 ARG A CA 1
ATOM 912 C C . ARG A 1 117 ? 3.308 4.863 -2.944 1.00 85.81 117 ARG A C 1
ATOM 914 O O . ARG A 1 117 ? 3.229 6.085 -2.994 1.00 85.81 117 ARG A O 1
ATOM 921 N N . ASP A 1 118 ? 4.390 4.197 -3.331 1.00 90.31 118 ASP A N 1
ATOM 922 C CA . ASP A 1 118 ? 5.595 4.830 -3.863 1.00 90.31 118 ASP A CA 1
ATOM 923 C C . ASP A 1 118 ? 5.823 4.408 -5.315 1.00 90.31 118 ASP A C 1
ATOM 925 O O . ASP A 1 118 ? 5.784 3.227 -5.656 1.00 90.31 118 ASP A O 1
ATOM 929 N N . LEU A 1 119 ? 6.066 5.393 -6.176 1.00 94.00 119 LEU A N 1
ATOM 930 C CA . LEU A 1 119 ? 6.321 5.200 -7.602 1.00 94.00 119 LEU A CA 1
ATOM 931 C C . LEU A 1 119 ? 7.791 5.462 -7.958 1.00 94.00 119 LEU A C 1
ATOM 933 O O . LEU A 1 119 ? 8.119 5.667 -9.122 1.00 94.00 119 LEU A O 1
ATOM 937 N N . THR A 1 120 ? 8.690 5.494 -6.975 1.00 95.38 120 THR A N 1
ATOM 938 C CA . THR A 1 120 ? 10.123 5.742 -7.168 1.00 95.38 120 THR A CA 1
ATOM 939 C C . THR A 1 120 ? 10.963 4.499 -6.895 1.00 95.38 120 THR A C 1
ATOM 941 O O . THR A 1 120 ? 10.642 3.660 -6.057 1.00 95.38 120 THR A O 1
ATOM 944 N N . TRP A 1 121 ? 12.099 4.388 -7.583 1.00 94.44 121 TRP A N 1
ATOM 945 C CA . TRP A 1 121 ? 13.091 3.341 -7.339 1.00 94.44 121 TRP A CA 1
ATOM 946 C C . TRP A 1 121 ? 13.995 3.696 -6.158 1.00 94.44 121 TRP A C 1
ATOM 948 O O . TRP A 1 121 ? 15.155 4.083 -6.340 1.00 94.44 121 TRP A O 1
ATOM 958 N N . LYS A 1 122 ? 13.448 3.555 -4.946 1.00 94.69 122 LYS A N 1
ATOM 959 C CA . LYS A 1 122 ? 14.189 3.647 -3.682 1.00 94.69 122 LYS A CA 1
ATOM 960 C C . LYS A 1 122 ? 15.383 2.671 -3.661 1.00 94.69 122 LYS A C 1
ATOM 962 O O . LYS A 1 122 ? 15.279 1.580 -4.237 1.00 94.69 122 LYS A O 1
ATOM 967 N N . PRO A 1 123 ? 16.513 3.011 -3.007 1.00 93.69 123 PRO A N 1
ATOM 968 C CA . PRO A 1 123 ? 17.661 2.106 -2.889 1.00 93.69 123 PRO A CA 1
ATOM 969 C C . PRO A 1 123 ? 17.291 0.726 -2.329 1.00 93.69 123 PRO A C 1
ATOM 971 O O . PRO A 1 123 ? 17.782 -0.292 -2.812 1.00 93.69 123 PRO A O 1
ATOM 974 N N . GLU A 1 124 ? 16.364 0.689 -1.373 1.00 92.56 124 GLU A N 1
ATOM 975 C CA . GLU A 1 124 ? 15.860 -0.527 -0.739 1.00 92.56 124 GLU A CA 1
ATOM 976 C C . GLU A 1 124 ? 15.148 -1.444 -1.743 1.00 92.56 124 GLU A C 1
ATOM 978 O O . GLU A 1 124 ? 15.291 -2.662 -1.672 1.00 92.56 124 GLU A O 1
ATOM 983 N N . TYR A 1 125 ? 14.430 -0.883 -2.723 1.00 93.06 125 TYR A N 1
ATOM 984 C CA . TYR A 1 125 ? 13.779 -1.672 -3.771 1.00 93.06 125 TYR A CA 1
ATOM 985 C C . TYR A 1 125 ? 14.790 -2.249 -4.758 1.00 93.06 125 TYR A C 1
ATOM 987 O O . TYR A 1 125 ? 14.647 -3.400 -5.157 1.00 93.06 125 TYR A O 1
ATOM 995 N N . ARG A 1 126 ? 15.853 -1.508 -5.100 1.00 92.31 126 ARG A N 1
ATOM 996 C CA . ARG A 1 126 ? 16.953 -2.040 -5.927 1.00 92.31 126 ARG A CA 1
ATOM 997 C C . ARG A 1 126 ? 17.653 -3.206 -5.222 1.00 92.31 126 ARG A C 1
ATOM 999 O O . ARG A 1 126 ? 17.783 -4.276 -5.810 1.00 92.31 126 ARG A O 1
ATOM 1006 N N . GLN A 1 127 ? 17.978 -3.038 -3.939 1.00 91.94 127 GLN A N 1
ATOM 1007 C CA . GLN A 1 127 ? 18.539 -4.109 -3.110 1.00 91.94 127 GLN A CA 1
ATOM 1008 C C . GLN A 1 127 ? 17.596 -5.320 -3.004 1.00 91.94 127 GLN A C 1
ATOM 1010 O O . GLN A 1 127 ? 18.054 -6.465 -2.985 1.00 91.94 127 GLN A O 1
ATOM 1015 N N . ALA A 1 128 ? 16.281 -5.095 -2.946 1.00 92.06 128 ALA A N 1
ATOM 1016 C CA . ALA A 1 128 ? 15.296 -6.172 -2.940 1.00 92.06 128 ALA A CA 1
ATOM 1017 C C . ALA A 1 128 ? 15.335 -6.991 -4.240 1.00 92.06 128 ALA A C 1
ATOM 1019 O O . ALA A 1 128 ? 15.258 -8.218 -4.181 1.00 92.06 128 ALA A O 1
ATOM 1020 N N . VAL A 1 129 ? 15.503 -6.340 -5.401 1.00 91.94 129 VAL A N 1
ATOM 1021 C CA . VAL A 1 129 ? 15.667 -7.042 -6.688 1.00 91.94 129 VAL A CA 1
ATOM 1022 C C . VAL A 1 129 ? 16.939 -7.885 -6.693 1.00 91.94 129 VAL A C 1
ATOM 1024 O O . VAL A 1 129 ? 16.866 -9.064 -7.038 1.00 91.94 129 VAL A O 1
ATOM 1027 N N . ASP A 1 130 ? 18.071 -7.322 -6.256 1.00 90.56 130 ASP A N 1
ATOM 1028 C CA . ASP A 1 130 ? 19.339 -8.060 -6.134 1.00 90.56 130 ASP A CA 1
ATOM 1029 C C . ASP A 1 130 ? 19.156 -9.308 -5.256 1.00 90.56 130 ASP A C 1
ATOM 1031 O O . ASP A 1 130 ? 19.468 -10.432 -5.654 1.00 90.56 130 ASP A O 1
ATOM 1035 N N . THR A 1 131 ? 18.543 -9.125 -4.084 1.00 91.25 131 THR A N 1
ATOM 1036 C CA . THR A 1 131 ? 18.273 -10.208 -3.129 1.00 91.25 131 THR A CA 1
ATOM 1037 C C . THR A 1 131 ? 17.360 -11.280 -3.730 1.00 91.25 131 THR A C 1
ATOM 1039 O O . THR A 1 131 ? 17.568 -12.476 -3.503 1.00 91.25 131 THR A O 1
ATOM 1042 N N . ALA A 1 132 ? 16.353 -10.888 -4.515 1.00 90.81 132 ALA A N 1
ATOM 1043 C CA . ALA A 1 132 ? 15.456 -11.822 -5.187 1.00 90.81 132 ALA A CA 1
ATOM 1044 C C . ALA A 1 132 ? 16.192 -12.652 -6.254 1.00 90.81 132 ALA A C 1
ATOM 1046 O O . ALA A 1 132 ? 16.007 -13.870 -6.311 1.00 90.81 132 ALA A O 1
ATOM 1047 N N . ILE A 1 133 ? 17.066 -12.029 -7.052 1.00 89.88 133 ILE A N 1
ATOM 1048 C CA . ILE A 1 133 ? 17.905 -12.718 -8.047 1.00 89.88 133 ILE A CA 1
ATOM 1049 C C . ILE A 1 133 ? 18.819 -13.737 -7.360 1.00 89.88 133 ILE A C 1
ATOM 1051 O O . ILE A 1 133 ? 18.857 -14.905 -7.759 1.00 89.88 133 ILE A O 1
ATOM 1055 N N . ASP A 1 134 ? 19.503 -13.336 -6.288 1.00 90.56 134 ASP A N 1
ATOM 1056 C CA . ASP A 1 134 ? 20.380 -14.229 -5.529 1.00 90.56 134 ASP A CA 1
ATOM 1057 C C . ASP A 1 134 ? 19.607 -15.377 -4.872 1.00 90.56 134 ASP A C 1
ATOM 1059 O O . ASP A 1 134 ? 20.058 -16.527 -4.886 1.00 90.56 134 ASP A O 1
ATOM 1063 N N . THR A 1 135 ? 18.397 -15.111 -4.378 1.00 91.44 135 THR A N 1
ATOM 1064 C CA . THR A 1 135 ? 17.507 -16.147 -3.840 1.00 91.44 135 THR A CA 1
ATOM 1065 C C . THR A 1 135 ? 17.125 -17.161 -4.918 1.00 91.44 135 THR A C 1
ATOM 1067 O O . THR A 1 135 ? 17.194 -18.369 -4.681 1.00 91.44 135 THR A O 1
ATOM 1070 N N . LEU A 1 136 ? 16.775 -16.716 -6.129 1.00 91.25 136 LEU A N 1
ATOM 1071 C CA . LEU A 1 136 ? 16.468 -17.618 -7.245 1.00 91.25 136 LEU A CA 1
ATOM 1072 C C . LEU A 1 136 ? 17.671 -18.493 -7.624 1.00 91.25 136 LEU A C 1
ATOM 1074 O O . LEU A 1 136 ? 17.491 -19.681 -7.914 1.00 91.25 136 LEU A O 1
ATOM 1078 N N . ARG A 1 137 ? 18.892 -17.949 -7.571 1.00 90.44 137 ARG A N 1
ATOM 1079 C CA . ARG A 1 137 ? 20.132 -18.712 -7.794 1.00 90.44 137 ARG A CA 1
ATOM 1080 C C . ARG A 1 137 ? 20.375 -19.737 -6.691 1.00 90.44 137 ARG A C 1
ATOM 1082 O O . ARG A 1 137 ? 20.640 -20.902 -6.991 1.00 90.44 137 ARG A O 1
ATOM 1089 N N . LEU A 1 138 ? 20.219 -19.348 -5.424 1.00 92.06 138 LEU A N 1
ATOM 1090 C CA . LEU A 1 138 ? 20.345 -20.248 -4.272 1.00 92.06 138 LEU A CA 1
ATOM 1091 C C . LEU A 1 138 ? 19.355 -21.419 -4.361 1.00 92.06 138 LEU A C 1
ATOM 1093 O O . LEU A 1 138 ? 19.713 -22.570 -4.110 1.00 92.06 138 LEU A O 1
ATOM 1097 N N . LEU A 1 139 ? 18.122 -21.132 -4.785 1.00 91.88 139 LEU A N 1
ATOM 1098 C CA . LEU A 1 139 ? 17.068 -22.122 -5.016 1.00 91.88 139 LEU A CA 1
ATOM 1099 C C . LEU A 1 139 ? 17.241 -22.915 -6.324 1.00 91.88 139 LEU A C 1
ATOM 1101 O O . LEU A 1 139 ? 16.384 -23.743 -6.647 1.00 91.88 139 LEU A O 1
ATOM 1105 N N . LYS A 1 140 ? 18.326 -22.679 -7.077 1.00 91.94 140 LYS A N 1
ATOM 1106 C CA . LYS A 1 140 ? 18.634 -23.309 -8.372 1.00 91.94 140 LYS A CA 1
ATOM 1107 C C . LYS A 1 140 ? 17.493 -23.169 -9.389 1.00 91.94 140 LYS A C 1
ATOM 1109 O O . LYS A 1 140 ? 17.236 -24.079 -10.174 1.00 91.94 140 LYS A O 1
ATOM 1114 N N . LYS A 1 141 ? 16.774 -22.043 -9.343 1.00 90.75 141 LYS A N 1
ATOM 1115 C CA . LYS A 1 141 ? 15.713 -21.683 -10.300 1.00 90.75 141 LYS A CA 1
ATOM 1116 C C . LYS A 1 141 ? 16.258 -20.994 -11.544 1.00 90.75 141 LYS A C 1
ATOM 1118 O O . LYS A 1 141 ? 15.591 -20.999 -12.570 1.00 90.75 141 LYS A O 1
ATOM 1123 N N . THR A 1 142 ? 17.458 -20.435 -11.447 1.00 86.75 142 THR A N 1
ATOM 1124 C CA . THR A 1 142 ? 18.211 -19.858 -12.557 1.00 86.75 142 THR A CA 1
ATOM 1125 C C . THR A 1 142 ? 19.706 -20.035 -12.305 1.00 86.75 142 THR A C 1
ATOM 1127 O O . THR A 1 142 ? 20.150 -20.053 -11.154 1.00 86.75 142 THR A O 1
ATOM 1130 N N . ASP A 1 143 ? 20.475 -20.180 -13.375 1.00 84.62 143 ASP A N 1
ATOM 1131 C CA . ASP A 1 143 ? 21.936 -20.099 -13.399 1.00 84.62 143 ASP A CA 1
ATOM 1132 C C . ASP A 1 143 ? 22.433 -18.741 -13.926 1.00 84.62 143 ASP A C 1
ATOM 1134 O O . ASP A 1 143 ? 23.624 -18.438 -13.833 1.00 84.62 143 ASP A O 1
ATOM 1138 N N . GLN A 1 144 ? 21.522 -17.900 -14.424 1.00 80.44 144 GLN A N 1
ATOM 1139 C CA . GLN A 1 144 ? 21.835 -16.586 -14.967 1.00 80.44 144 GLN A CA 1
ATOM 1140 C C . GLN A 1 144 ? 22.078 -15.564 -13.854 1.00 80.44 144 GLN A C 1
ATOM 1142 O O . GLN A 1 144 ? 21.332 -15.478 -12.876 1.00 80.44 144 GLN A O 1
ATOM 1147 N N . SER A 1 145 ? 23.118 -14.752 -14.033 1.00 79.69 145 SER A N 1
ATOM 1148 C CA . SER A 1 145 ? 23.296 -13.498 -13.305 1.00 79.69 145 SER A CA 1
ATOM 1149 C C . SER A 1 145 ? 22.575 -12.374 -14.043 1.00 79.69 145 SER A C 1
ATOM 1151 O O . SER A 1 145 ? 22.712 -12.263 -15.261 1.00 79.69 145 SER A O 1
ATOM 1153 N N . LEU A 1 146 ? 21.871 -11.518 -13.309 1.00 84.12 146 LEU A N 1
ATOM 1154 C CA . LEU A 1 146 ? 21.239 -10.315 -13.840 1.00 84.12 146 LEU A CA 1
ATOM 1155 C C . LEU A 1 146 ? 21.852 -9.099 -13.138 1.00 84.12 146 LEU A C 1
ATOM 1157 O O . LEU A 1 146 ? 21.874 -9.055 -11.913 1.00 84.12 146 LEU A O 1
ATOM 1161 N N . ASP A 1 147 ? 22.360 -8.134 -13.905 1.00 85.56 147 ASP A N 1
ATOM 1162 C CA . ASP A 1 147 ? 22.792 -6.848 -13.352 1.00 85.56 147 ASP A CA 1
ATOM 1163 C C . ASP A 1 147 ? 21.566 -5.957 -13.143 1.00 85.56 147 ASP A C 1
ATOM 1165 O O . ASP A 1 147 ? 20.950 -5.493 -14.110 1.00 85.56 147 ASP A O 1
ATOM 1169 N N . VAL A 1 148 ? 21.215 -5.704 -11.883 1.00 85.94 148 VAL A N 1
ATOM 1170 C CA . VAL A 1 148 ? 20.055 -4.886 -11.514 1.00 85.94 148 VAL A CA 1
ATOM 1171 C C . VAL A 1 148 ? 20.145 -3.466 -12.058 1.00 85.94 148 VAL A C 1
ATOM 1173 O O . VAL A 1 148 ? 19.112 -2.886 -12.389 1.00 85.94 148 VAL A O 1
ATOM 1176 N N . ASN A 1 149 ? 21.345 -2.911 -12.244 1.00 83.81 149 ASN A N 1
ATOM 1177 C CA . ASN A 1 149 ? 21.488 -1.570 -12.816 1.00 83.81 149 ASN A CA 1
ATOM 1178 C C . ASN A 1 149 ? 21.126 -1.523 -14.303 1.00 83.81 149 ASN A C 1
ATOM 1180 O O . ASN A 1 149 ? 20.683 -0.484 -14.783 1.00 83.81 149 ASN A O 1
ATOM 1184 N N . SER A 1 150 ? 21.278 -2.642 -15.015 1.00 85.56 150 SER A N 1
ATOM 1185 C CA . SER A 1 150 ? 20.814 -2.790 -16.398 1.00 85.56 150 SER A CA 1
ATOM 1186 C C . SER A 1 150 ? 19.335 -3.176 -16.492 1.00 85.56 150 SER A C 1
ATOM 1188 O O . SER A 1 150 ? 18.672 -2.849 -17.472 1.00 85.56 150 SER A O 1
ATOM 1190 N N . PHE A 1 151 ? 18.813 -3.862 -15.470 1.00 89.12 151 PHE A N 1
ATOM 1191 C CA . PHE A 1 151 ? 17.430 -4.332 -15.424 1.00 89.12 151 PHE A CA 1
ATOM 1192 C C . PHE A 1 151 ? 16.445 -3.230 -15.017 1.00 89.12 151 PHE A C 1
ATOM 1194 O O . PHE A 1 151 ? 15.335 -3.153 -15.542 1.00 89.12 151 PHE A O 1
ATOM 1201 N N . VAL A 1 152 ? 16.842 -2.377 -14.072 1.00 92.81 152 VAL A N 1
ATOM 1202 C CA . VAL A 1 152 ? 16.010 -1.293 -13.550 1.00 92.81 152 VAL A CA 1
ATOM 1203 C C . VAL A 1 152 ? 16.270 -0.007 -14.323 1.00 92.81 152 VAL A C 1
ATOM 1205 O O . VAL A 1 152 ? 17.252 0.695 -14.075 1.00 92.81 152 VAL A O 1
ATOM 1208 N N . ASP A 1 153 ? 15.327 0.346 -15.191 1.00 93.12 153 ASP A N 1
ATOM 1209 C CA . ASP A 1 153 ? 15.342 1.599 -15.941 1.00 93.12 153 ASP A CA 1
ATOM 1210 C C . ASP A 1 153 ? 14.359 2.622 -15.353 1.00 93.12 153 ASP A C 1
ATOM 1212 O O . ASP A 1 153 ? 13.140 2.519 -15.508 1.00 93.12 153 ASP A O 1
ATOM 1216 N N . ASP A 1 154 ? 14.896 3.639 -14.676 1.00 95.38 154 ASP A N 1
ATOM 1217 C CA . ASP A 1 154 ? 14.096 4.697 -14.060 1.00 95.38 154 ASP A CA 1
ATOM 1218 C C . ASP A 1 154 ? 13.879 5.930 -14.961 1.00 95.38 154 ASP A C 1
ATOM 1220 O O . ASP A 1 154 ? 13.196 6.877 -14.554 1.00 95.38 154 ASP A O 1
ATOM 1224 N N . ARG A 1 155 ? 14.388 5.927 -16.206 1.00 96.56 155 ARG A N 1
ATOM 1225 C CA . ARG A 1 155 ? 14.244 7.059 -17.142 1.00 96.56 155 ARG A CA 1
ATOM 1226 C C . ARG A 1 155 ? 12.775 7.357 -17.435 1.00 96.56 155 ARG A C 1
ATOM 1228 O O . ARG A 1 155 ? 12.368 8.520 -17.424 1.00 96.56 155 ARG A O 1
ATOM 1235 N N . PHE A 1 156 ? 11.973 6.316 -17.658 1.00 97.88 156 PHE A N 1
ATOM 1236 C CA . PHE A 1 156 ? 10.556 6.452 -18.006 1.00 97.88 156 PHE A CA 1
ATOM 1237 C C . PHE A 1 156 ? 9.722 7.013 -16.855 1.00 97.88 156 PHE A C 1
ATOM 1239 O O . PHE A 1 156 ? 8.908 7.911 -17.067 1.00 97.88 156 PHE A O 1
ATOM 1246 N N . ILE A 1 157 ? 9.947 6.540 -15.626 1.00 97.62 157 ILE A N 1
ATOM 1247 C CA . ILE A 1 157 ? 9.201 7.037 -14.467 1.00 97.62 157 ILE A CA 1
ATOM 1248 C C . ILE A 1 157 ? 9.620 8.463 -14.102 1.00 97.62 157 ILE A C 1
ATOM 1250 O O . ILE A 1 157 ? 8.757 9.302 -13.862 1.00 97.62 157 ILE A O 1
ATOM 1254 N N . LYS A 1 158 ? 10.911 8.810 -14.205 1.00 98.50 158 LYS A N 1
ATOM 1255 C CA . LYS A 1 158 ? 11.376 10.204 -14.074 1.00 98.50 158 LYS A CA 1
ATOM 1256 C C . LYS A 1 158 ? 10.731 11.123 -15.116 1.00 98.50 158 LYS A C 1
ATOM 1258 O O . LYS A 1 158 ? 10.294 12.226 -14.783 1.00 98.50 158 LYS A O 1
ATOM 1263 N N . ALA A 1 159 ? 10.622 10.671 -16.367 1.00 98.62 159 ALA A N 1
ATOM 1264 C CA . ALA A 1 159 ? 9.929 11.413 -17.417 1.00 98.62 159 ALA A CA 1
ATOM 1265 C C . ALA A 1 159 ? 8.428 11.579 -17.114 1.00 98.62 159 ALA A C 1
ATOM 1267 O O . ALA A 1 159 ? 7.888 12.669 -17.311 1.00 98.62 159 ALA A O 1
ATOM 1268 N N . ALA A 1 160 ? 7.768 10.545 -16.585 1.00 98.62 160 ALA A N 1
ATOM 1269 C CA . ALA A 1 160 ? 6.366 10.598 -16.176 1.00 98.62 160 ALA A CA 1
ATOM 1270 C C . ALA A 1 160 ? 6.123 11.569 -15.008 1.00 98.62 160 ALA A C 1
ATOM 1272 O O . ALA A 1 160 ? 5.174 12.353 -15.070 1.00 98.62 160 ALA A O 1
ATOM 1273 N N . PHE A 1 161 ? 7.000 11.590 -13.998 1.00 98.69 161 PHE A N 1
ATOM 1274 C CA . PHE A 1 161 ? 6.967 12.577 -12.909 1.00 98.69 161 PHE A CA 1
ATOM 1275 C C . PHE A 1 161 ? 7.067 14.000 -13.457 1.00 98.69 161 PHE A C 1
ATOM 1277 O O . PHE A 1 161 ? 6.184 14.822 -13.211 1.00 98.69 161 PHE A O 1
ATOM 1284 N N . LYS A 1 162 ? 8.077 14.268 -14.295 1.00 98.56 162 LYS A N 1
ATOM 1285 C CA . LYS A 1 162 ? 8.264 15.580 -14.928 1.00 98.56 162 LYS A CA 1
ATOM 1286 C C . LYS A 1 162 ? 7.047 15.998 -15.758 1.00 98.56 162 LYS A C 1
ATOM 1288 O O . LYS A 1 162 ? 6.591 17.132 -15.650 1.00 98.56 162 LYS A O 1
ATOM 1293 N N . ALA A 1 163 ? 6.503 15.089 -16.568 1.00 98.44 163 ALA A N 1
ATOM 1294 C CA . ALA A 1 163 ? 5.315 15.338 -17.387 1.00 98.44 163 ALA A CA 1
ATOM 1295 C C . ALA A 1 163 ? 4.034 15.545 -16.557 1.00 98.44 163 ALA A C 1
ATOM 1297 O O . ALA A 1 163 ? 3.069 16.115 -17.062 1.00 98.44 163 ALA A O 1
ATOM 1298 N N . SER A 1 164 ? 4.031 15.100 -15.299 1.00 98.38 164 SER A N 1
ATOM 1299 C CA . SER A 1 164 ? 2.941 15.299 -14.335 1.00 98.38 164 SER A CA 1
ATOM 1300 C C . SER A 1 164 ? 3.182 16.495 -13.403 1.00 98.38 164 SER A C 1
ATOM 1302 O O . SER A 1 164 ? 2.403 16.712 -12.482 1.00 98.38 164 SER A O 1
ATOM 1304 N N . GLY A 1 165 ? 4.250 17.275 -13.622 1.00 98.12 165 GLY A N 1
ATOM 1305 C CA . GLY A 1 165 ? 4.596 18.428 -12.785 1.00 98.12 165 GLY A CA 1
ATOM 1306 C C . GLY A 1 165 ? 5.100 18.063 -11.384 1.00 98.12 165 GLY A C 1
ATOM 1307 O O . GLY A 1 165 ? 5.021 18.892 -10.482 1.00 98.12 165 GLY A O 1
ATOM 1308 N N . LEU A 1 166 ? 5.594 16.837 -11.194 1.00 98.31 166 LEU A N 1
ATOM 1309 C CA . LEU A 1 166 ? 6.090 16.321 -9.918 1.00 98.31 166 LEU A CA 1
ATOM 1310 C C . LEU A 1 166 ? 7.622 16.255 -9.889 1.00 98.31 166 LEU A C 1
ATOM 1312 O O . LEU A 1 166 ? 8.276 16.083 -10.920 1.00 98.31 166 LEU A O 1
ATOM 1316 N N . ASP A 1 167 ? 8.185 16.335 -8.684 1.00 98.12 167 ASP A N 1
ATOM 1317 C CA . ASP A 1 167 ? 9.619 16.199 -8.427 1.00 98.12 167 ASP A CA 1
ATOM 1318 C C . ASP A 1 167 ? 9.950 14.764 -7.986 1.00 98.12 167 ASP A C 1
ATOM 1320 O O . ASP A 1 167 ? 9.610 14.336 -6.879 1.00 98.12 167 ASP A O 1
ATOM 1324 N N . TYR A 1 168 ? 10.614 14.017 -8.871 1.00 98.44 168 TYR A N 1
ATOM 1325 C CA . TYR A 1 168 ? 11.033 12.643 -8.600 1.00 98.44 168 TYR A CA 1
ATOM 1326 C C . TYR A 1 168 ? 12.066 12.562 -7.471 1.00 98.44 168 TYR A C 1
ATOM 1328 O O . TYR A 1 168 ? 11.995 11.645 -6.661 1.00 98.44 168 TYR A O 1
ATOM 1336 N N . ASP A 1 169 ? 13.007 13.503 -7.379 1.00 98.12 169 ASP A N 1
ATOM 1337 C CA . ASP A 1 169 ? 14.078 13.452 -6.378 1.00 98.12 169 ASP A CA 1
ATOM 1338 C C . ASP A 1 169 ? 13.552 13.800 -4.982 1.00 98.12 169 ASP A C 1
ATOM 1340 O O . ASP A 1 169 ? 14.024 13.253 -3.981 1.00 98.12 169 ASP A O 1
ATOM 1344 N N . ALA A 1 170 ? 12.554 14.684 -4.902 1.00 97.62 170 ALA A N 1
ATOM 1345 C CA . ALA A 1 170 ? 11.815 14.927 -3.667 1.00 97.62 170 ALA A CA 1
ATOM 1346 C C . ALA A 1 170 ? 11.009 13.687 -3.253 1.00 97.62 170 ALA A C 1
ATOM 1348 O O . ALA A 1 170 ? 11.089 13.263 -2.098 1.00 97.62 170 ALA A O 1
ATOM 1349 N N . ALA A 1 171 ? 10.291 13.061 -4.193 1.00 96.38 171 ALA A N 1
ATOM 1350 C CA . ALA A 1 171 ? 9.546 11.831 -3.931 1.00 96.38 171 ALA A CA 1
ATOM 1351 C C . ALA A 1 171 ? 10.469 10.677 -3.512 1.00 96.38 171 ALA A C 1
ATOM 1353 O O . ALA A 1 171 ? 10.164 9.969 -2.557 1.00 96.38 171 ALA A O 1
ATOM 1354 N N . LEU A 1 172 ? 11.647 10.545 -4.132 1.00 97.12 172 LEU A N 1
ATOM 1355 C CA . LEU A 1 172 ? 12.666 9.546 -3.799 1.00 97.12 172 LEU A CA 1
ATOM 1356 C C . LEU A 1 172 ? 13.171 9.675 -2.351 1.00 97.12 172 LEU A C 1
ATOM 1358 O O . LEU A 1 172 ? 13.614 8.694 -1.769 1.00 97.12 172 LEU A O 1
ATOM 1362 N N . LYS A 1 173 ? 13.089 10.862 -1.744 1.00 96.81 173 LYS A N 1
ATOM 1363 C CA . LYS A 1 173 ? 13.484 11.098 -0.343 1.00 96.81 173 LYS A CA 1
ATOM 1364 C C . LYS A 1 173 ? 12.313 11.019 0.635 1.00 96.81 173 LYS A C 1
ATOM 1366 O O . LYS A 1 173 ? 12.532 11.074 1.842 1.00 96.81 173 LYS A O 1
ATOM 1371 N N . ASN A 1 174 ? 11.085 10.918 0.136 1.00 94.19 174 ASN A N 1
ATOM 1372 C CA . ASN A 1 174 ? 9.896 10.817 0.963 1.00 94.19 174 ASN A CA 1
ATOM 1373 C C . ASN A 1 174 ? 9.612 9.350 1.317 1.00 94.19 174 ASN A C 1
ATOM 1375 O O . ASN A 1 174 ? 9.443 8.523 0.426 1.00 94.19 174 ASN A O 1
ATOM 1379 N N . TYR A 1 175 ? 9.548 9.063 2.616 1.00 91.56 175 TYR A N 1
ATOM 1380 C CA . TYR A 1 175 ? 9.204 7.753 3.187 1.00 91.56 175 TYR A CA 1
ATOM 1381 C C . TYR A 1 175 ? 7.942 7.826 4.065 1.00 91.56 175 TYR A C 1
ATOM 1383 O O . TYR A 1 175 ? 7.637 6.890 4.801 1.00 91.56 175 TYR A O 1
ATOM 1391 N N . ALA A 1 176 ? 7.228 8.956 4.052 1.00 88.00 176 ALA A N 1
ATOM 1392 C CA . ALA A 1 176 ? 6.011 9.115 4.832 1.00 88.00 176 ALA A CA 1
ATOM 1393 C C . ALA A 1 176 ? 4.880 8.240 4.271 1.00 88.00 176 ALA A C 1
ATOM 1395 O O . ALA A 1 176 ? 4.734 8.093 3.057 1.00 88.00 176 ALA A O 1
ATOM 1396 N N . GLN A 1 177 ? 4.042 7.709 5.162 1.00 86.75 177 GLN A N 1
ATOM 1397 C CA . GLN A 1 177 ? 2.744 7.157 4.778 1.00 86.75 177 GLN A CA 1
ATOM 1398 C C . GLN A 1 177 ? 1.839 8.258 4.214 1.00 86.75 177 GLN A C 1
ATOM 1400 O O . GLN A 1 177 ? 2.075 9.453 4.431 1.00 86.75 177 GLN A O 1
ATOM 1405 N N . LEU A 1 178 ? 0.763 7.850 3.538 1.00 89.12 178 LEU A N 1
ATOM 1406 C CA . LEU A 1 178 ? -0.288 8.776 3.138 1.00 89.12 178 LEU A CA 1
ATOM 1407 C C . LEU A 1 178 ? -0.843 9.482 4.394 1.00 89.12 178 LEU A C 1
ATOM 1409 O O . LEU A 1 178 ? -1.307 8.798 5.313 1.00 89.12 178 LEU A O 1
ATOM 1413 N N . PRO A 1 179 ? -0.778 10.825 4.478 1.00 90.06 179 PRO A N 1
ATOM 1414 C CA . PRO A 1 179 ? -1.173 11.536 5.682 1.00 90.06 179 PRO A CA 1
ATOM 1415 C C . PRO A 1 179 ? -2.690 11.519 5.860 1.00 90.06 179 PRO A C 1
ATOM 1417 O O . PRO A 1 179 ? -3.445 11.709 4.905 1.00 90.06 179 PRO A O 1
ATOM 1420 N N . LEU A 1 180 ? -3.131 11.386 7.109 1.00 93.50 180 LEU A N 1
ATOM 1421 C CA . LEU A 1 180 ? -4.519 11.621 7.485 1.00 93.50 180 LEU A CA 1
ATOM 1422 C C . LEU A 1 180 ? -4.715 13.093 7.859 1.00 93.50 180 LEU A C 1
ATOM 1424 O O . LEU A 1 180 ? -4.258 13.544 8.906 1.00 93.50 180 LEU A O 1
ATOM 1428 N N . ASN A 1 181 ? -5.442 13.827 7.018 1.00 93.31 181 ASN A N 1
ATOM 1429 C CA . ASN A 1 181 ? -5.854 15.204 7.289 1.00 93.31 181 ASN A CA 1
ATOM 1430 C C . ASN A 1 181 ? -7.322 15.225 7.721 1.00 93.31 181 ASN A C 1
ATOM 1432 O O . ASN A 1 181 ? -8.206 15.542 6.926 1.00 93.31 181 ASN A O 1
ATOM 1436 N N . ALA A 1 182 ? -7.582 14.871 8.978 1.00 95.94 182 ALA A N 1
ATOM 1437 C CA . ALA A 1 182 ? -8.936 14.731 9.499 1.00 95.94 182 ALA A CA 1
ATOM 1438 C C . ALA A 1 182 ? -9.143 15.460 10.832 1.00 95.94 182 ALA A C 1
ATOM 1440 O O . ALA A 1 182 ? -8.205 15.870 11.523 1.00 95.94 182 ALA A O 1
ATOM 1441 N N . LYS A 1 183 ? -10.418 15.624 11.180 1.00 97.88 183 LYS A N 1
ATOM 1442 C CA . LYS A 1 183 ? -10.865 16.072 12.496 1.00 97.88 183 LYS A CA 1
ATOM 1443 C C . LYS A 1 183 ? -11.527 14.910 13.214 1.00 97.88 183 LYS A C 1
ATOM 1445 O O . LYS A 1 183 ? -12.152 14.073 12.568 1.00 97.88 183 LYS A O 1
ATOM 1450 N N . ASP A 1 184 ? -11.414 14.893 14.533 1.00 98.19 184 ASP A N 1
ATOM 1451 C CA . ASP A 1 184 ? -12.151 13.954 15.366 1.00 98.19 184 ASP A CA 1
ATOM 1452 C C . ASP A 1 184 ? -13.658 14.157 15.144 1.00 98.19 184 ASP A C 1
ATOM 1454 O O . ASP A 1 184 ? -14.177 15.266 15.284 1.00 98.19 184 ASP A O 1
ATOM 1458 N N . ALA A 1 185 ? -14.364 13.094 14.769 1.00 97.88 185 ALA A N 1
ATOM 1459 C CA . ALA A 1 185 ? -15.778 13.150 14.420 1.00 97.88 185 ALA A CA 1
ATOM 1460 C C . ALA A 1 185 ? -16.694 13.448 15.623 1.00 97.88 185 ALA A C 1
ATOM 1462 O O . ALA A 1 185 ? -17.854 13.809 15.424 1.00 97.88 185 ALA A O 1
ATOM 1463 N N . ALA A 1 186 ? -16.207 13.301 16.860 1.00 96.12 186 ALA A N 1
ATOM 1464 C CA . ALA A 1 186 ? -16.946 13.623 18.077 1.00 96.12 186 ALA A CA 1
ATOM 1465 C C . ALA A 1 186 ? -16.636 15.035 18.599 1.00 96.12 186 ALA A C 1
ATOM 1467 O O . ALA A 1 186 ? -17.553 15.729 19.038 1.00 96.12 186 ALA A O 1
ATOM 1468 N N . THR A 1 187 ? -15.371 15.468 18.576 1.00 96.56 187 THR A N 1
ATOM 1469 C CA . THR A 1 187 ? -14.954 16.757 19.170 1.00 96.56 187 THR A CA 1
ATOM 1470 C C . THR A 1 187 ? -14.757 17.875 18.148 1.00 96.56 187 THR A C 1
ATOM 1472 O O . THR A 1 187 ? -14.817 19.051 18.503 1.00 96.56 187 THR A O 1
ATOM 1475 N N . GLY A 1 188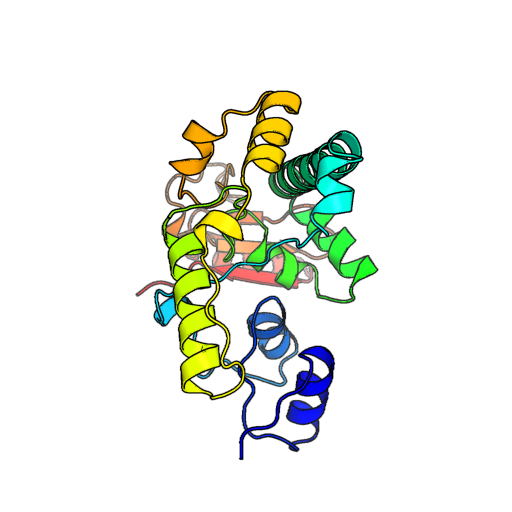 ? -14.527 17.539 16.877 1.00 97.25 188 GLY A N 1
ATOM 1476 C CA . GLY A 1 188 ? -14.187 18.487 15.815 1.00 97.25 188 GLY A CA 1
ATOM 1477 C C . GLY A 1 188 ? -12.751 19.020 15.879 1.00 97.25 188 GLY A C 1
ATOM 1478 O O . GLY A 1 188 ? -12.378 19.871 15.063 1.00 97.25 188 GLY A O 1
ATOM 1479 N N . GLU A 1 189 ? -11.939 18.543 16.823 1.00 96.25 189 GLU A N 1
ATOM 1480 C CA . GLU A 1 189 ? -10.530 18.913 16.948 1.00 96.25 189 GLU A CA 1
ATOM 1481 C C . GLU A 1 189 ? -9.704 18.307 15.810 1.00 96.25 189 GLU A C 1
ATOM 1483 O O . GLU A 1 189 ? -10.012 17.232 15.301 1.00 96.25 189 GLU A O 1
ATOM 1488 N N . VAL A 1 190 ? -8.642 19.000 15.396 1.00 97.25 190 VAL A N 1
ATOM 1489 C CA . VAL A 1 190 ? -7.712 18.475 14.388 1.00 97.25 190 VAL A CA 1
ATOM 1490 C C . VAL A 1 190 ? -6.950 17.292 14.977 1.00 97.25 190 VAL A C 1
ATOM 1492 O O . VAL A 1 190 ? -6.375 17.401 16.061 1.00 97.25 190 VAL A O 1
ATOM 1495 N N . ILE A 1 191 ? -6.910 16.181 14.245 1.00 96.88 191 ILE A N 1
ATOM 1496 C CA . ILE A 1 191 ? -6.114 15.015 14.622 1.00 96.88 191 ILE A CA 1
ATOM 1497 C C . ILE A 1 191 ? -4.643 15.335 14.348 1.00 96.88 191 ILE A C 1
ATOM 1499 O O . ILE A 1 191 ? -4.250 15.551 13.205 1.00 96.88 191 ILE A O 1
ATOM 1503 N N . SER A 1 192 ? -3.835 15.385 15.406 1.00 92.12 192 SER A N 1
ATOM 1504 C CA . SER A 1 192 ? -2.402 15.703 15.327 1.00 92.12 192 SER A CA 1
ATOM 1505 C C . SER A 1 192 ? -1.485 14.517 15.634 1.00 92.12 192 SER A C 1
ATOM 1507 O O . SER A 1 192 ? -0.343 14.510 15.180 1.00 92.12 192 SER A O 1
ATOM 1509 N N . ASP A 1 193 ? -1.970 13.514 16.373 1.00 92.50 193 ASP A N 1
ATOM 1510 C CA . ASP A 1 193 ? -1.236 12.281 16.667 1.00 92.50 193 ASP A CA 1
ATOM 1511 C C . ASP A 1 193 ? -1.849 11.095 15.906 1.00 92.50 193 ASP A C 1
ATOM 1513 O O . ASP A 1 193 ? -2.845 10.521 16.362 1.00 92.50 193 ASP A O 1
ATOM 1517 N N . PRO A 1 194 ? -1.268 10.689 14.761 1.00 92.00 194 PRO A N 1
ATOM 1518 C CA . PRO A 1 194 ? -1.788 9.569 13.989 1.00 92.00 194 PRO A CA 1
ATOM 1519 C C . PRO A 1 194 ? -1.709 8.238 14.748 1.00 92.00 194 PRO A C 1
ATOM 1521 O O . PRO A 1 194 ? -2.490 7.343 14.455 1.00 92.00 194 PRO A O 1
ATOM 1524 N N . LYS A 1 195 ? -0.837 8.096 15.760 1.00 92.50 195 LYS A N 1
ATOM 1525 C CA . LYS A 1 195 ? -0.617 6.827 16.486 1.00 92.50 195 LYS A CA 1
ATOM 1526 C C . LYS A 1 195 ? -1.786 6.409 17.370 1.00 92.50 195 LYS A C 1
ATOM 1528 O O . LYS A 1 195 ? -1.811 5.294 17.884 1.00 92.50 195 LYS A O 1
ATOM 1533 N N . ARG A 1 196 ? -2.719 7.324 17.621 1.00 94.06 196 ARG A N 1
ATOM 1534 C CA . ARG A 1 196 ? -3.919 7.076 18.425 1.00 94.06 196 ARG A CA 1
ATOM 1535 C C . ARG A 1 196 ? -5.193 7.104 17.602 1.00 94.06 196 ARG A C 1
ATOM 1537 O O . ARG A 1 196 ? -6.274 7.002 18.174 1.00 94.06 196 ARG A O 1
ATOM 1544 N N . VAL A 1 197 ? -5.075 7.227 16.286 1.00 96.38 197 VAL A N 1
ATOM 1545 C CA . VAL A 1 197 ? -6.245 7.264 15.427 1.00 96.38 197 VAL A CA 1
ATOM 1546 C C . VAL A 1 197 ? -7.013 5.957 15.543 1.00 96.38 197 VAL A C 1
ATOM 1548 O O . VAL A 1 197 ? -6.450 4.860 15.524 1.00 96.38 197 VAL A O 1
ATOM 1551 N N . ALA A 1 198 ? -8.320 6.108 15.674 1.00 97.25 198 ALA A N 1
ATOM 1552 C CA . ALA A 1 198 ? -9.272 5.041 15.474 1.00 97.25 198 ALA A CA 1
ATOM 1553 C C . ALA A 1 198 ? -10.309 5.511 14.460 1.00 97.25 198 ALA A C 1
ATOM 1555 O O . ALA A 1 198 ? -10.581 6.708 14.336 1.00 97.25 198 ALA A O 1
ATOM 1556 N N . GLU A 1 199 ? -10.872 4.572 13.722 1.00 97.75 199 GLU A N 1
ATOM 1557 C CA . GLU A 1 199 ? -11.750 4.861 12.602 1.00 97.75 199 GLU A CA 1
ATOM 1558 C C . GLU A 1 199 ? -12.962 3.944 12.620 1.00 97.75 199 GLU A C 1
ATOM 1560 O O . GLU A 1 199 ? -12.874 2.784 13.021 1.00 97.75 199 GLU A O 1
ATOM 1565 N N . ILE A 1 200 ? -14.109 4.463 12.191 1.00 98.38 200 ILE A N 1
ATOM 1566 C CA . ILE A 1 200 ? -15.351 3.698 12.116 1.00 98.38 200 ILE A CA 1
ATOM 1567 C C . ILE A 1 200 ? -15.970 3.904 10.745 1.00 98.38 200 ILE A C 1
ATOM 1569 O O . ILE A 1 200 ? -16.317 5.024 10.364 1.00 98.38 200 ILE A O 1
ATOM 1573 N N . TRP A 1 201 ? -16.168 2.799 10.037 1.00 97.94 201 TRP A N 1
ATOM 1574 C CA . TRP A 1 201 ? -16.997 2.767 8.843 1.00 97.94 201 TRP A CA 1
ATOM 1575 C C . TRP A 1 201 ? -18.441 2.483 9.245 1.00 97.94 201 TRP A C 1
ATOM 1577 O O . TRP A 1 201 ? -18.766 1.389 9.713 1.00 97.94 201 TRP A O 1
ATOM 1587 N N . VAL A 1 202 ? -19.324 3.456 9.045 1.00 98.12 202 VAL A N 1
ATOM 1588 C CA . VAL A 1 202 ? -20.761 3.307 9.303 1.00 98.12 202 VAL A CA 1
ATOM 1589 C C . VAL A 1 202 ? -21.472 2.973 7.995 1.00 98.12 202 VAL A C 1
ATOM 1591 O O . VAL A 1 202 ? -21.233 3.600 6.964 1.00 98.12 202 VAL A O 1
ATOM 1594 N N . GLN A 1 203 ? -22.359 1.978 8.012 1.00 96.25 203 GLN A N 1
ATOM 1595 C CA . GLN A 1 203 ? -23.122 1.585 6.830 1.00 96.25 203 GLN A CA 1
ATOM 1596 C C . GLN A 1 203 ? -23.973 2.755 6.318 1.00 96.25 203 GLN A C 1
ATOM 1598 O O . GLN A 1 203 ? -24.766 3.333 7.059 1.00 96.25 203 GLN A O 1
ATOM 1603 N N . GLY A 1 204 ? -23.849 3.055 5.023 1.00 95.31 204 GLY A N 1
ATOM 1604 C CA . GLY A 1 204 ? -24.598 4.126 4.359 1.00 95.31 204 GLY A CA 1
ATOM 1605 C C . GLY A 1 204 ? -23.965 5.516 4.469 1.00 95.31 204 GLY A C 1
ATOM 1606 O O . GLY A 1 204 ? -24.494 6.453 3.873 1.00 95.31 204 GLY A O 1
ATOM 1607 N N . GLU A 1 205 ? -22.843 5.662 5.178 1.00 96.94 205 GLU A N 1
ATOM 1608 C CA . GLU A 1 205 ? -22.057 6.895 5.169 1.00 96.94 205 GLU A CA 1
ATOM 1609 C C . GLU A 1 205 ? -20.983 6.839 4.076 1.00 96.94 205 GLU A C 1
ATOM 1611 O O . GLU A 1 205 ? -20.368 5.791 3.882 1.00 96.94 205 GLU A O 1
ATOM 1616 N N . PRO A 1 206 ? -20.758 7.943 3.340 1.00 94.88 206 PRO A N 1
ATOM 1617 C CA . PRO A 1 206 ? -19.809 7.960 2.227 1.00 94.88 206 PRO A CA 1
ATOM 1618 C C . PRO A 1 206 ? -18.346 8.070 2.669 1.00 94.88 206 PRO A C 1
ATOM 1620 O O . PRO A 1 206 ? -17.460 7.870 1.847 1.00 94.88 206 PRO A O 1
ATOM 1623 N N . LEU A 1 207 ? -18.100 8.454 3.924 1.00 96.88 207 LEU A N 1
ATOM 1624 C CA . LEU A 1 207 ? -16.771 8.713 4.464 1.00 96.88 207 LEU A CA 1
ATOM 1625 C C . LEU A 1 207 ? -16.576 7.951 5.764 1.00 96.88 207 LEU A C 1
ATOM 1627 O O . LEU A 1 207 ? -17.520 7.759 6.539 1.00 96.88 207 LEU A O 1
ATOM 1631 N N . VAL A 1 208 ? -15.329 7.580 6.021 1.00 97.56 208 VAL A N 1
ATOM 1632 C CA . VAL A 1 208 ? -14.918 7.020 7.301 1.00 97.56 208 VAL A CA 1
ATOM 1633 C C . VAL A 1 208 ? -14.981 8.103 8.369 1.00 97.56 208 VAL A C 1
ATOM 1635 O O . VAL A 1 208 ? -14.593 9.254 8.160 1.00 97.56 208 VAL A O 1
ATOM 1638 N N . ARG A 1 209 ? -15.463 7.746 9.559 1.00 98.06 209 ARG A N 1
ATOM 1639 C CA . ARG A 1 209 ? -15.362 8.627 10.721 1.00 98.06 209 ARG A CA 1
ATOM 1640 C C . ARG A 1 209 ? -14.018 8.411 11.393 1.00 98.06 209 ARG A C 1
ATOM 1642 O O . ARG A 1 209 ? -13.746 7.306 11.854 1.00 98.06 209 ARG A O 1
ATOM 1649 N N . HIS A 1 210 ? -13.221 9.466 11.507 1.00 98.25 210 HIS A N 1
ATOM 1650 C CA . HIS A 1 210 ? -11.936 9.427 12.202 1.00 98.25 210 HIS A CA 1
ATOM 1651 C C . HIS A 1 210 ? -12.068 9.975 13.621 1.00 98.25 210 HIS A C 1
ATOM 1653 O O . HIS A 1 210 ? -12.812 10.923 13.874 1.00 98.25 210 HIS A O 1
ATOM 1659 N N . TYR A 1 211 ? -11.309 9.409 14.548 1.00 98.19 211 TYR A N 1
ATOM 1660 C CA . TYR A 1 211 ? -11.277 9.801 15.949 1.00 98.19 211 TYR A CA 1
ATOM 1661 C C . TYR A 1 211 ? -9.825 9.954 16.389 1.00 98.19 211 TYR A C 1
ATOM 1663 O O . TYR A 1 211 ? -8.979 9.126 16.056 1.00 98.19 211 TYR A O 1
ATOM 1671 N N . ALA A 1 212 ? -9.533 10.996 17.165 1.00 97.25 212 ALA A N 1
ATOM 1672 C CA . ALA A 1 212 ? -8.191 11.279 17.674 1.00 97.25 212 ALA A CA 1
ATOM 1673 C C . ALA A 1 212 ? -7.719 10.252 18.718 1.00 97.25 212 ALA A C 1
ATOM 1675 O O . ALA A 1 212 ? -6.542 10.227 19.079 1.00 97.25 212 ALA A O 1
ATOM 1676 N N . SER A 1 213 ? -8.634 9.439 19.254 1.00 95.94 213 SER A N 1
ATOM 1677 C CA . SER A 1 213 ? -8.328 8.421 20.252 1.00 95.94 213 SER A CA 1
ATOM 1678 C C . SER A 1 213 ? -9.271 7.214 20.156 1.00 95.94 213 SER A C 1
ATOM 1680 O O . SER A 1 213 ? -10.448 7.381 19.803 1.00 95.94 213 SER A O 1
ATOM 1682 N N . PRO A 1 214 ? -8.820 6.003 20.547 1.00 96.00 214 PRO A N 1
ATOM 1683 C CA . PRO A 1 214 ? -9.704 4.844 20.639 1.00 96.00 214 PRO A CA 1
ATOM 1684 C C . PRO A 1 214 ? -10.841 5.061 21.642 1.00 96.00 214 PRO A C 1
ATOM 1686 O O . PRO A 1 214 ? -11.944 4.566 21.446 1.00 96.00 214 PRO A O 1
ATOM 1689 N N . GLU A 1 215 ? -10.614 5.835 22.705 1.00 95.69 215 GLU A N 1
ATOM 1690 C CA . GLU A 1 215 ? -11.627 6.146 23.712 1.00 95.69 215 GLU A CA 1
ATOM 1691 C C . GLU A 1 215 ? -12.788 6.963 23.132 1.00 95.69 215 GLU A C 1
ATOM 1693 O O . GLU A 1 215 ? -13.948 6.701 23.465 1.00 95.69 215 GLU A O 1
ATOM 1698 N N . ASN A 1 216 ? -12.496 7.936 22.264 1.00 96.94 216 ASN A N 1
ATOM 1699 C CA . ASN A 1 216 ? -13.527 8.689 21.552 1.00 96.94 216 ASN A CA 1
ATOM 1700 C C . ASN A 1 216 ? -14.282 7.776 20.581 1.00 96.94 216 ASN A C 1
ATOM 1702 O O . ASN A 1 216 ? -15.515 7.785 20.570 1.00 96.94 216 ASN A O 1
ATOM 1706 N N . ALA A 1 217 ? -13.554 6.935 19.844 1.00 97.75 217 ALA A N 1
ATOM 1707 C CA . ALA A 1 217 ? -14.144 5.994 18.902 1.00 97.75 217 ALA A CA 1
ATOM 1708 C C . ALA A 1 217 ? -15.057 4.970 19.595 1.00 97.75 217 ALA A C 1
ATOM 1710 O O . ALA A 1 217 ? -16.189 4.792 19.166 1.00 97.75 217 ALA A O 1
ATOM 1711 N N . PHE A 1 218 ? -14.654 4.349 20.710 1.00 97.69 218 PHE A N 1
ATOM 1712 C CA . PHE A 1 218 ? -15.500 3.385 21.433 1.00 97.69 218 PHE A CA 1
ATOM 1713 C C . PHE A 1 218 ? -16.772 4.015 22.010 1.00 97.69 218 PHE A C 1
ATOM 1715 O O . PHE A 1 218 ? -17.839 3.397 21.991 1.00 97.69 218 PHE A O 1
ATOM 1722 N N . LYS A 1 219 ? -16.692 5.256 22.509 1.00 97.69 219 LYS A N 1
ATOM 1723 C CA . LYS A 1 219 ? -17.887 5.997 22.942 1.00 97.69 219 LYS A CA 1
ATOM 1724 C C . LYS A 1 219 ? -18.829 6.246 21.766 1.00 97.69 219 LYS A C 1
ATOM 1726 O O . LYS A 1 219 ? -20.035 6.053 21.910 1.00 97.69 219 LYS A O 1
ATOM 1731 N N . ALA A 1 220 ? -18.282 6.650 20.620 1.00 98.00 220 ALA A N 1
ATOM 1732 C CA . ALA A 1 220 ? -19.058 6.881 19.411 1.00 98.00 220 ALA A CA 1
ATOM 1733 C C . ALA A 1 220 ? -19.661 5.582 18.861 1.00 98.00 220 ALA A C 1
ATOM 1735 O O . ALA A 1 220 ? -20.836 5.578 18.515 1.00 98.00 220 ALA A O 1
ATOM 1736 N N . LEU A 1 221 ? -18.910 4.478 18.862 1.00 98.19 221 LEU A N 1
ATOM 1737 C CA . LEU A 1 221 ? -19.370 3.154 18.446 1.00 98.19 221 LEU A CA 1
ATOM 1738 C C . LEU A 1 221 ? -20.637 2.754 19.209 1.00 98.19 221 LEU A C 1
ATOM 1740 O O . LEU A 1 221 ? -21.661 2.473 18.595 1.00 98.19 221 LEU A O 1
ATOM 1744 N N . LYS A 1 222 ? -20.610 2.859 20.544 1.00 97.50 222 LYS A N 1
ATOM 1745 C CA . LYS A 1 222 ? -21.776 2.569 21.390 1.00 97.50 222 LYS A CA 1
ATOM 1746 C C . LYS A 1 222 ? -22.986 3.453 21.059 1.00 97.50 222 LYS A C 1
ATOM 1748 O O . LYS A 1 222 ? -24.122 2.991 21.139 1.00 97.50 222 LYS A O 1
ATOM 1753 N N . ALA A 1 223 ? -22.764 4.725 20.727 1.00 97.31 223 ALA A N 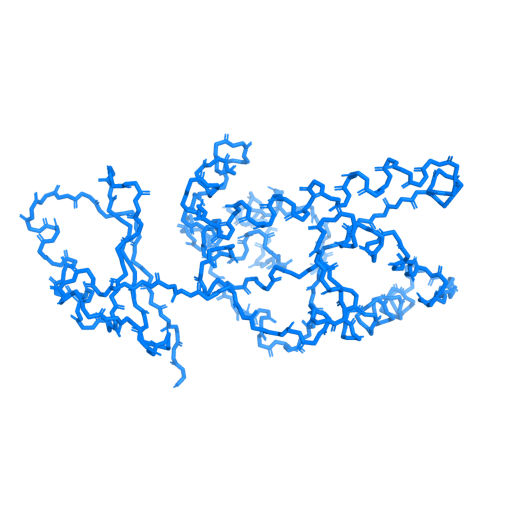1
ATOM 1754 C CA . ALA A 1 223 ? -23.838 5.636 20.333 1.00 97.31 223 ALA A CA 1
ATOM 1755 C C . ALA A 1 223 ? -24.427 5.266 18.960 1.00 97.31 223 ALA A C 1
ATOM 1757 O O . ALA A 1 223 ? -25.643 5.180 18.829 1.00 97.31 223 ALA A O 1
ATOM 1758 N N . ILE A 1 224 ? -23.574 4.973 17.972 1.00 97.69 224 ILE A N 1
ATOM 1759 C CA . ILE A 1 224 ? -23.958 4.551 16.613 1.00 97.69 224 ILE A CA 1
ATOM 1760 C C . ILE A 1 224 ? -24.786 3.259 16.664 1.00 97.69 224 ILE A C 1
ATOM 1762 O O . ILE A 1 224 ? -25.851 3.179 16.051 1.00 97.69 224 ILE A O 1
ATOM 1766 N N . GLU A 1 225 ? -24.343 2.277 17.449 1.00 96.12 225 GLU A N 1
ATOM 1767 C CA . GLU A 1 225 ? -25.081 1.029 17.672 1.00 96.12 225 GLU A CA 1
ATOM 1768 C C . GLU A 1 225 ? -26.418 1.277 18.387 1.00 96.12 225 GLU A C 1
ATOM 1770 O O . GLU A 1 225 ? -27.435 0.690 18.020 1.00 96.12 225 GLU A O 1
ATOM 1775 N N . GLY A 1 226 ? -26.450 2.189 19.367 1.00 97.00 226 GLY A N 1
ATOM 1776 C CA . GLY A 1 226 ? -27.678 2.608 20.051 1.00 97.00 226 GLY A CA 1
ATOM 1777 C C . GLY A 1 226 ? -28.692 3.312 19.139 1.00 97.00 226 GLY A C 1
ATOM 1778 O O . GLY A 1 226 ? -29.894 3.224 19.379 1.00 97.00 226 GLY A O 1
ATOM 1779 N N . GLU A 1 227 ? -28.224 3.962 18.071 1.00 95.81 227 GLU A N 1
ATOM 1780 C CA . GLU A 1 227 ? -29.051 4.526 16.995 1.00 95.81 227 GLU A CA 1
ATOM 1781 C C . GLU A 1 227 ? -29.531 3.464 15.985 1.00 95.81 227 GLU A C 1
ATOM 1783 O O . GLU A 1 227 ? -30.280 3.787 15.063 1.00 95.81 227 GLU A O 1
ATOM 1788 N N . GLY A 1 228 ? -29.106 2.203 16.127 1.00 95.88 228 GLY A N 1
ATOM 1789 C CA . GLY A 1 228 ? -29.446 1.113 15.211 1.00 95.88 228 GLY A CA 1
ATOM 1790 C C . GLY A 1 228 ? -28.744 1.198 13.853 1.00 95.88 228 GLY A C 1
ATOM 1791 O O . GLY A 1 228 ? -29.178 0.546 12.902 1.00 95.88 228 GLY A O 1
ATOM 1792 N N . LYS A 1 229 ? -27.677 1.998 13.734 1.00 96.69 229 LYS A N 1
ATOM 1793 C CA . LYS A 1 229 ? -26.887 2.109 12.503 1.00 96.69 229 LYS A CA 1
ATOM 1794 C C . LYS A 1 229 ? -25.868 0.967 12.432 1.00 96.69 229 LYS A C 1
ATOM 1796 O O . LYS A 1 229 ? -25.056 0.840 13.349 1.00 96.69 229 LYS A O 1
ATOM 1801 N N . PRO A 1 230 ? -25.865 0.147 11.365 1.00 96.81 230 PRO A N 1
ATOM 1802 C CA . PRO A 1 230 ? -24.881 -0.920 11.224 1.00 96.81 230 PRO A CA 1
ATOM 1803 C C . PRO A 1 230 ? -23.466 -0.359 11.050 1.00 96.81 230 PRO A C 1
ATOM 1805 O O . PRO A 1 230 ? -23.261 0.626 10.339 1.00 96.81 230 PRO A O 1
ATOM 1808 N N . VAL A 1 231 ? -22.485 -1.017 11.661 1.00 97.81 231 VAL A N 1
ATOM 1809 C CA . VAL A 1 231 ? -21.058 -0.705 11.516 1.00 97.81 231 VAL A CA 1
ATOM 1810 C C . VAL A 1 231 ? -20.426 -1.747 10.603 1.00 97.81 231 VAL A C 1
ATOM 1812 O O . VAL A 1 231 ? -20.645 -2.942 10.786 1.00 97.81 231 VAL A O 1
ATOM 1815 N N . ARG A 1 232 ? -19.664 -1.284 9.609 1.00 96.50 232 ARG A N 1
ATOM 1816 C CA . ARG A 1 232 ? -18.939 -2.132 8.654 1.00 96.50 232 ARG A CA 1
ATOM 1817 C C . ARG A 1 232 ? -17.627 -2.633 9.261 1.00 96.50 232 ARG A C 1
ATOM 1819 O O . ARG A 1 232 ? -17.349 -3.824 9.226 1.00 96.50 232 ARG A O 1
ATOM 1826 N N . VAL A 1 233 ? -16.850 -1.723 9.858 1.00 96.56 233 VAL A N 1
ATOM 1827 C CA . VAL A 1 233 ? -15.584 -2.024 10.547 1.00 96.56 233 VAL A CA 1
ATOM 1828 C C . VAL A 1 233 ? -15.211 -0.932 11.549 1.00 96.56 233 VAL A C 1
ATOM 1830 O O . VAL A 1 233 ? -15.579 0.234 11.388 1.00 96.56 233 VAL A O 1
ATOM 1833 N N . PHE A 1 234 ? -14.450 -1.331 12.568 1.00 96.69 234 PHE A N 1
ATOM 1834 C CA . PHE A 1 234 ? -13.712 -0.458 13.473 1.00 96.69 234 PHE A CA 1
ATOM 1835 C C . PHE A 1 234 ? -12.209 -0.700 13.285 1.00 96.69 234 PHE A C 1
ATOM 1837 O O . PHE A 1 234 ? -11.744 -1.825 13.478 1.00 96.69 234 PHE A O 1
ATOM 1844 N N . TYR A 1 235 ? -11.450 0.340 12.947 1.00 95.56 235 TYR A N 1
ATOM 1845 C CA . TYR A 1 235 ? -9.989 0.300 12.906 1.00 95.56 235 TYR A CA 1
ATOM 1846 C C . TYR A 1 235 ? -9.388 1.034 14.096 1.00 95.56 235 TYR A C 1
ATOM 1848 O O . TYR A 1 235 ? -9.905 2.050 14.555 1.00 95.56 235 TYR A O 1
ATOM 1856 N N . ALA A 1 236 ? -8.251 0.541 14.565 1.00 93.81 236 ALA A N 1
ATOM 1857 C CA . ALA A 1 236 ? -7.388 1.245 15.496 1.00 93.81 236 ALA A CA 1
ATOM 1858 C C . ALA A 1 236 ? -5.936 0.970 15.128 1.00 93.81 236 ALA A C 1
ATOM 1860 O O . ALA A 1 236 ? -5.612 -0.102 14.615 1.00 93.81 236 ALA A O 1
ATOM 1861 N N . GLN A 1 237 ? -5.072 1.936 15.416 1.00 90.75 237 GLN A N 1
ATOM 1862 C CA . GLN A 1 237 ? -3.635 1.730 15.309 1.00 90.75 237 GLN A CA 1
ATOM 1863 C C . GLN A 1 237 ? -3.176 0.684 16.327 1.00 90.75 237 GLN A C 1
ATOM 1865 O O . GLN A 1 237 ? -3.476 0.797 17.521 1.00 90.75 237 GLN A O 1
ATOM 1870 N N . ASP A 1 238 ? -2.444 -0.318 15.844 1.00 81.69 238 ASP A N 1
ATOM 1871 C CA . ASP A 1 238 ? -1.774 -1.286 16.705 1.00 81.69 238 ASP A CA 1
ATOM 1872 C C . ASP A 1 238 ? -0.652 -0.593 17.491 1.00 81.69 238 ASP A C 1
ATOM 1874 O O . ASP A 1 238 ? 0.014 0.325 16.997 1.00 81.69 238 ASP A O 1
ATOM 1878 N N . ARG A 1 239 ? -0.473 -0.994 18.749 1.00 71.94 239 ARG A N 1
ATOM 1879 C CA . ARG A 1 239 ? 0.494 -0.394 19.669 1.00 71.94 239 ARG A CA 1
ATOM 1880 C C . ARG A 1 239 ? 1.260 -1.496 20.381 1.00 71.94 239 ARG A C 1
ATOM 1882 O O . ARG A 1 239 ? 0.660 -2.301 21.088 1.00 71.94 239 ARG A O 1
ATOM 1889 N N . GLU A 1 240 ? 2.581 -1.450 20.246 1.00 58.09 240 GLU A N 1
ATOM 1890 C CA . GLU A 1 240 ? 3.503 -2.071 21.204 1.00 58.09 240 GLU A CA 1
ATOM 1891 C C . GLU A 1 240 ? 3.552 -1.277 22.521 1.00 58.09 240 GLU A C 1
ATOM 1893 O O . GLU A 1 240 ? 3.487 -0.019 22.479 1.00 58.09 240 GLU A O 1
#